Protein AF-A0A961HDU1-F1 (afdb_monomer)

Sequence (294 aa):
MRVANTVFFFPWWALVLLAVLPPALAAAAAFPIRRLIPDSEAVVDARTKLVLLGISAYTFTVGFSVNTLWYQDIELNDAALAFDFRVSLLKDAAQDHAAALPADIDGKIDALRQPEVVADAVSVLPRQNAAFSRAWDELNLAWADAPAAALADLKTHADEAELAFYKLAQSANSPGVPGIILVVIVLLGMLLAGTMVAAPRTAGNSRKENAAIDWLMVAGVAIISLTQWALWVLNSRDFVLSMILPNFAGEVRSLTALQFSVFGAVVLAPLLGVAVLLRFSSRRSTQDDVAAHD

Nearest PDB structures (foldseek):
  6ivq-assembly1_B  TM=4.192E-01  e=7.378E-02  Klebsiella pneumoniae
  3ja6-assembly1_I  TM=2.864E-01  e=1.533E+00  Escherichia coli
  3zx6-assembly1_A  TM=2.389E-01  e=4.215E+00  Archaeoglobus fulgidus DSM 4304
  4wic-assembly2_C  TM=1.844E-01  e=4.034E+00  macacine betaherpesvirus 3

Structure (mmCIF, N/CA/C/O backbone):
data_AF-A0A961HDU1-F1
#
_entry.id   AF-A0A961HDU1-F1
#
loop_
_atom_site.group_PDB
_atom_site.id
_atom_site.type_symbol
_atom_site.label_atom_id
_atom_site.label_alt_id
_atom_site.label_comp_id
_atom_site.label_asym_id
_atom_site.label_entity_id
_atom_site.label_seq_id
_atom_site.pdbx_PDB_ins_code
_atom_site.Cartn_x
_atom_site.Cartn_y
_atom_site.Cartn_z
_atom_site.occupancy
_atom_site.B_iso_or_equiv
_atom_site.auth_seq_id
_atom_site.auth_comp_id
_atom_site.auth_asym_id
_atom_site.auth_atom_id
_atom_site.pdbx_PDB_model_num
ATOM 1 N N . MET A 1 1 ? 6.024 -18.057 3.826 1.00 38.50 1 MET A N 1
ATOM 2 C CA . MET A 1 1 ? 5.946 -16.655 3.350 1.00 38.50 1 MET A CA 1
ATOM 3 C C . MET A 1 1 ? 4.867 -16.399 2.276 1.00 38.50 1 MET A C 1
ATOM 5 O O . MET A 1 1 ? 4.950 -15.396 1.594 1.00 38.50 1 MET A O 1
ATOM 9 N N . ARG A 1 2 ? 3.808 -17.224 2.131 1.00 41.81 2 ARG A N 1
ATOM 10 C CA . ARG A 1 2 ? 2.762 -17.016 1.094 1.00 41.81 2 ARG A CA 1
ATOM 11 C C . ARG A 1 2 ? 1.525 -16.222 1.546 1.00 41.81 2 ARG A C 1
ATOM 13 O O . ARG A 1 2 ? 0.727 -15.851 0.704 1.00 41.81 2 ARG A O 1
ATOM 20 N N . VAL A 1 3 ? 1.363 -15.964 2.846 1.00 41.03 3 VAL A N 1
ATOM 21 C CA . VAL A 1 3 ? 0.154 -15.315 3.402 1.00 41.03 3 VAL A CA 1
ATOM 22 C C . VAL A 1 3 ? 0.206 -13.782 3.294 1.00 41.03 3 VAL A C 1
ATOM 24 O O . VAL A 1 3 ? -0.833 -13.136 3.277 1.00 41.03 3 VAL A O 1
ATOM 27 N N . ALA A 1 4 ? 1.405 -13.195 3.187 1.00 43.56 4 ALA A N 1
ATOM 28 C CA . ALA A 1 4 ? 1.580 -11.740 3.159 1.00 43.56 4 ALA A CA 1
ATOM 29 C C . ALA A 1 4 ? 1.070 -11.095 1.856 1.00 43.56 4 ALA A C 1
ATOM 31 O O . ALA A 1 4 ? 0.508 -10.008 1.917 1.00 43.56 4 ALA A O 1
ATOM 32 N N . ASN A 1 5 ? 1.171 -11.792 0.715 1.00 53.41 5 ASN A N 1
ATOM 33 C CA . ASN A 1 5 ? 0.691 -11.271 -0.570 1.00 53.41 5 ASN A CA 1
ATOM 34 C C . ASN A 1 5 ? -0.794 -11.545 -0.821 1.00 53.41 5 ASN A C 1
ATOM 36 O O . ASN A 1 5 ? -1.390 -10.848 -1.624 1.00 53.41 5 ASN A O 1
ATOM 40 N N . THR A 1 6 ? -1.434 -12.515 -0.159 1.00 56.12 6 THR A N 1
ATOM 41 C CA . THR A 1 6 ? -2.826 -12.882 -0.485 1.00 56.12 6 THR A CA 1
ATOM 42 C C . THR A 1 6 ? -3.836 -11.795 -0.132 1.00 56.12 6 THR A C 1
ATOM 44 O O . THR A 1 6 ? -4.866 -11.690 -0.788 1.00 56.12 6 THR A O 1
ATOM 47 N N . VAL A 1 7 ? -3.553 -10.992 0.896 1.00 58.34 7 VAL A N 1
ATOM 48 C CA . VAL A 1 7 ? -4.499 -9.982 1.393 1.00 58.34 7 VAL A CA 1
ATOM 49 C C . VAL A 1 7 ? -4.457 -8.691 0.568 1.00 58.34 7 VAL A C 1
ATOM 51 O O . VAL A 1 7 ? -5.469 -8.008 0.445 1.00 58.34 7 VAL A O 1
ATOM 54 N N . PHE A 1 8 ? -3.320 -8.422 -0.078 1.00 64.88 8 PHE A N 1
ATOM 55 C CA . PHE A 1 8 ? -3.095 -7.286 -0.979 1.00 64.88 8 PHE A CA 1
ATOM 56 C C . PHE A 1 8 ? -4.031 -7.284 -2.204 1.00 64.88 8 PHE A C 1
ATOM 58 O O . PHE A 1 8 ? -4.340 -6.229 -2.758 1.00 64.88 8 PHE A O 1
ATOM 65 N N . PHE A 1 9 ? -4.515 -8.466 -2.606 1.00 69.06 9 PHE A N 1
ATOM 66 C CA . PHE A 1 9 ? -5.375 -8.663 -3.779 1.00 69.06 9 PHE A CA 1
ATOM 67 C C . PHE A 1 9 ? -6.863 -8.795 -3.448 1.00 69.06 9 PHE A C 1
ATOM 69 O O . PHE A 1 9 ? -7.661 -9.094 -4.340 1.00 69.06 9 PHE A O 1
ATOM 76 N N . PHE A 1 10 ? -7.267 -8.626 -2.187 1.00 71.19 10 PHE A N 1
ATOM 77 C CA . PHE A 1 10 ? -8.689 -8.681 -1.882 1.00 71.19 10 PHE A CA 1
ATOM 78 C C . PHE A 1 10 ? -9.420 -7.458 -2.441 1.00 71.19 10 PHE A C 1
ATOM 80 O O . PHE A 1 10 ? -8.926 -6.337 -2.330 1.00 71.19 10 PHE A O 1
ATOM 87 N N . PRO A 1 11 ? -10.624 -7.651 -3.005 1.00 69.50 11 PRO A N 1
ATOM 88 C CA . PRO A 1 11 ? -11.450 -6.530 -3.419 1.00 69.50 11 PRO A CA 1
ATOM 89 C C . PRO A 1 11 ? -11.827 -5.676 -2.202 1.00 69.50 11 PRO A C 1
ATOM 91 O O . PRO A 1 11 ? -11.955 -6.189 -1.086 1.00 69.50 11 PRO A O 1
ATOM 94 N N . TRP A 1 12 ? -12.071 -4.382 -2.421 1.00 66.00 12 TRP A N 1
ATOM 95 C CA . TRP A 1 12 ? -12.347 -3.415 -1.350 1.00 66.00 12 TRP A CA 1
ATOM 96 C C . TRP A 1 12 ? -13.440 -3.875 -0.367 1.00 66.00 12 TRP A C 1
ATOM 98 O O . TRP A 1 12 ? -13.321 -3.657 0.836 1.00 66.00 12 TRP A O 1
ATOM 108 N N . TRP A 1 13 ? -14.478 -4.575 -0.842 1.00 71.94 13 TRP A N 1
ATOM 109 C CA . TRP A 1 13 ? -15.557 -5.087 0.010 1.00 71.94 13 TRP A CA 1
ATOM 110 C C . TRP A 1 13 ? -15.084 -6.193 0.966 1.00 71.94 13 TRP A C 1
ATOM 112 O O . TRP A 1 13 ? -15.557 -6.270 2.098 1.00 71.94 13 TRP A O 1
ATOM 122 N N . ALA A 1 14 ? -14.128 -7.029 0.555 1.00 76.69 14 ALA A N 1
ATOM 123 C CA . ALA A 1 14 ? -13.559 -8.072 1.406 1.00 76.69 14 ALA A CA 1
ATOM 124 C C . ALA A 1 14 ? -12.648 -7.461 2.480 1.00 76.69 14 ALA A C 1
ATOM 126 O O . ALA A 1 14 ? -12.654 -7.922 3.620 1.00 76.69 14 ALA A O 1
ATOM 127 N N . LEU A 1 15 ? -11.943 -6.374 2.149 1.00 72.81 15 LEU A N 1
ATOM 128 C CA . LEU A 1 15 ? -11.170 -5.583 3.111 1.00 72.81 15 LEU A CA 1
ATOM 129 C C . LEU A 1 15 ? -12.080 -4.904 4.150 1.00 72.81 15 LEU A C 1
ATOM 131 O O . LEU A 1 15 ? -11.769 -4.917 5.339 1.00 72.81 15 LEU A O 1
ATOM 135 N N . VAL A 1 16 ? -13.243 -4.386 3.733 1.00 71.62 16 VAL A N 1
ATOM 136 C CA . VAL A 1 16 ? -14.270 -3.866 4.659 1.00 71.62 16 VAL A CA 1
ATOM 137 C C . VAL A 1 16 ? -14.758 -4.965 5.605 1.00 71.62 16 VAL A C 1
ATOM 139 O O . VAL A 1 16 ? -14.832 -4.746 6.813 1.00 71.62 16 VAL A O 1
ATOM 142 N N . LEU A 1 17 ? -15.053 -6.162 5.090 1.00 79.50 17 LEU A N 1
ATOM 143 C CA . LEU A 1 17 ? -15.473 -7.285 5.932 1.00 79.50 17 LEU A CA 1
ATOM 144 C C . LEU A 1 17 ? -14.374 -7.699 6.918 1.00 79.50 17 LEU A C 1
ATOM 146 O O . LEU A 1 17 ? -14.667 -7.893 8.093 1.00 79.50 17 LEU A O 1
ATOM 150 N N . LEU A 1 18 ? -13.116 -7.781 6.481 1.00 79.94 18 LEU A N 1
ATOM 151 C CA . LEU A 1 18 ? -11.978 -8.109 7.348 1.00 79.94 18 LEU A CA 1
ATOM 152 C C . LEU A 1 18 ? -11.740 -7.068 8.448 1.00 79.94 18 LEU A C 1
ATOM 154 O O . LEU A 1 18 ? -11.296 -7.434 9.533 1.00 79.94 18 LEU A O 1
ATOM 158 N N . ALA A 1 19 ? -12.044 -5.797 8.187 1.00 76.38 19 ALA A N 1
ATOM 159 C CA . ALA A 1 19 ? -11.903 -4.715 9.156 1.00 76.38 19 ALA A CA 1
ATOM 160 C C . ALA A 1 19 ? -13.066 -4.630 10.158 1.00 76.38 19 ALA A C 1
ATOM 162 O O . ALA A 1 19 ? -12.865 -4.335 11.332 1.00 76.38 19 ALA A O 1
ATOM 163 N N . VAL A 1 20 ? -14.302 -4.853 9.704 1.00 77.06 20 VAL A N 1
ATOM 164 C CA . VAL A 1 20 ? -15.506 -4.606 10.518 1.00 77.06 20 VAL A CA 1
ATOM 165 C C . VAL A 1 20 ? -15.986 -5.872 11.225 1.00 77.06 20 VAL A C 1
ATOM 167 O O . VAL A 1 20 ? -16.422 -5.821 12.377 1.00 77.06 20 VAL A O 1
ATOM 170 N N . LEU A 1 21 ? -15.927 -7.021 10.547 1.00 83.38 21 LEU A N 1
ATOM 171 C CA . LEU A 1 21 ? -16.540 -8.251 11.037 1.00 83.38 21 LEU A CA 1
ATOM 172 C C . LEU A 1 21 ? -15.881 -8.767 12.326 1.00 83.38 21 LEU A C 1
ATOM 174 O O . LEU A 1 21 ? -16.627 -9.091 13.249 1.00 83.38 21 LEU A O 1
ATOM 178 N N . PRO A 1 22 ? -14.541 -8.821 12.472 1.00 87.50 22 PRO A N 1
ATOM 179 C CA . PRO A 1 22 ? -13.947 -9.368 13.690 1.00 87.50 22 PRO A CA 1
ATOM 180 C C . PRO A 1 22 ? -14.268 -8.546 14.953 1.00 87.50 22 PRO A C 1
ATOM 182 O O . PRO A 1 22 ? -14.742 -9.146 15.924 1.00 87.50 22 PRO A O 1
ATOM 185 N N . PRO A 1 23 ? -14.109 -7.202 14.976 1.00 82.62 23 PRO A N 1
ATOM 186 C CA . PRO A 1 23 ? -14.533 -6.390 16.119 1.00 82.62 23 PRO A CA 1
ATOM 187 C C . PRO A 1 23 ? -16.032 -6.520 16.415 1.00 82.62 23 PRO A C 1
ATOM 189 O O . PRO A 1 23 ? -16.419 -6.648 17.577 1.00 82.62 23 PRO A O 1
ATOM 192 N N . ALA A 1 24 ? -16.881 -6.547 15.380 1.00 80.00 24 ALA A N 1
ATOM 193 C CA . ALA A 1 24 ? -18.327 -6.697 15.541 1.00 80.00 24 ALA A CA 1
ATOM 194 C C . ALA A 1 24 ? -18.717 -8.067 16.124 1.00 80.00 24 ALA A C 1
ATOM 196 O O . ALA A 1 24 ? -19.568 -8.137 17.011 1.00 80.00 24 ALA A O 1
ATOM 197 N N . LEU A 1 25 ? -18.077 -9.152 15.677 1.00 87.31 25 LEU A N 1
ATOM 198 C CA . LEU A 1 25 ? -18.288 -10.497 16.216 1.00 87.31 25 LEU A CA 1
ATOM 199 C C . LEU A 1 25 ? -17.823 -10.597 17.670 1.00 87.31 25 LEU A C 1
ATOM 201 O O . LEU A 1 25 ? -18.534 -11.168 18.495 1.00 87.31 25 LEU A O 1
ATOM 205 N N . ALA A 1 26 ? -16.670 -10.010 18.003 1.00 84.75 26 ALA A N 1
ATOM 206 C CA . ALA A 1 26 ? -16.179 -9.963 19.378 1.00 84.75 26 ALA A CA 1
ATOM 207 C C . ALA A 1 26 ? -17.146 -9.195 20.295 1.00 84.75 26 ALA A C 1
ATOM 209 O O . ALA A 1 26 ? -17.484 -9.671 21.379 1.00 84.75 26 ALA A O 1
ATOM 210 N N . ALA A 1 27 ? -17.656 -8.050 19.834 1.00 82.31 27 ALA A N 1
ATOM 211 C CA . ALA A 1 27 ? -18.685 -7.281 20.527 1.00 82.31 27 ALA A CA 1
ATOM 212 C C . ALA A 1 27 ? -19.983 -8.086 20.718 1.00 82.31 27 ALA A C 1
ATOM 214 O O . ALA A 1 27 ? -20.506 -8.167 21.831 1.00 82.31 27 ALA A O 1
ATOM 215 N N . ALA A 1 28 ? -20.485 -8.724 19.658 1.00 84.50 28 ALA A N 1
ATOM 216 C CA . ALA A 1 28 ? -21.705 -9.527 19.703 1.00 84.50 28 ALA A CA 1
ATOM 217 C C . ALA A 1 28 ? -21.577 -10.728 20.656 1.00 84.50 28 ALA A C 1
ATOM 219 O O . ALA A 1 28 ? -22.509 -11.018 21.406 1.00 84.50 28 ALA A O 1
ATOM 220 N N . ALA A 1 29 ? -20.415 -11.387 20.673 1.00 87.19 29 ALA A N 1
ATOM 221 C CA . ALA A 1 29 ? -20.124 -12.502 21.571 1.00 87.19 29 ALA A CA 1
ATOM 222 C C . ALA A 1 29 ? -19.968 -12.060 23.037 1.00 87.19 29 ALA A C 1
ATOM 224 O O . ALA A 1 29 ? -20.380 -12.779 23.947 1.00 87.19 29 ALA A O 1
ATOM 225 N N . ALA A 1 30 ? -19.416 -10.867 23.282 1.00 83.31 30 ALA A N 1
ATOM 226 C CA . ALA A 1 30 ? -19.240 -10.313 24.625 1.00 83.31 30 ALA A CA 1
ATOM 227 C C . ALA A 1 30 ? -20.544 -9.760 25.231 1.00 83.31 30 ALA A C 1
ATOM 229 O O . ALA A 1 30 ? -20.716 -9.759 26.452 1.00 83.31 30 ALA A O 1
ATOM 230 N N . PHE A 1 31 ? -21.487 -9.323 24.394 1.00 79.81 31 PHE A N 1
ATOM 231 C CA . PHE A 1 31 ? -22.754 -8.735 24.830 1.00 79.81 31 PHE A CA 1
ATOM 232 C C . PHE A 1 31 ? -23.584 -9.610 25.795 1.00 79.81 31 PHE A C 1
ATOM 234 O O . PHE A 1 31 ? -24.027 -9.084 26.820 1.00 79.81 31 PHE A O 1
ATOM 241 N N . PRO A 1 32 ? -23.807 -10.921 25.559 1.00 81.69 32 PRO A N 1
ATOM 242 C CA . PRO A 1 32 ? -24.514 -11.770 26.522 1.00 81.69 32 PRO A CA 1
ATOM 243 C C . PRO A 1 32 ? -23.716 -11.991 27.816 1.00 81.69 32 PRO A C 1
ATOM 245 O O . PRO A 1 32 ? -24.310 -12.068 28.894 1.00 81.69 32 PRO A O 1
ATOM 248 N N . ILE A 1 33 ? -22.381 -12.033 27.729 1.00 80.38 33 ILE A N 1
ATOM 249 C CA . ILE A 1 33 ? -21.474 -12.264 28.867 1.00 80.38 33 ILE A CA 1
ATOM 250 C C . ILE A 1 33 ? -21.502 -11.082 29.845 1.00 80.38 33 ILE A C 1
ATOM 252 O O . ILE A 1 33 ? -21.352 -11.284 31.047 1.00 80.38 33 ILE A O 1
ATOM 256 N N . ARG A 1 34 ? -21.802 -9.867 29.366 1.00 78.62 34 ARG A N 1
ATOM 257 C CA . ARG A 1 34 ? -21.977 -8.651 30.182 1.00 78.62 34 ARG A CA 1
ATOM 258 C C . ARG A 1 34 ? -22.846 -8.860 31.428 1.00 78.62 34 ARG A C 1
ATOM 260 O O . ARG A 1 34 ? -22.608 -8.227 32.448 1.00 78.62 34 ARG A O 1
ATOM 267 N N . ARG A 1 35 ? -23.867 -9.723 31.351 1.00 78.50 35 ARG A N 1
ATOM 268 C CA . ARG A 1 35 ? -24.792 -10.001 32.469 1.00 78.50 35 ARG A CA 1
ATOM 269 C C . ARG A 1 35 ? -24.204 -10.917 33.544 1.00 78.50 35 ARG A C 1
ATOM 271 O O . ARG A 1 35 ? -24.748 -10.973 34.638 1.00 78.50 35 ARG A O 1
ATOM 278 N N . LEU A 1 36 ? -23.146 -11.653 33.216 1.00 81.12 36 LEU A N 1
ATOM 279 C CA . LEU A 1 36 ? -22.503 -12.634 34.091 1.00 81.12 36 LEU A CA 1
ATOM 280 C C . LEU A 1 36 ? -21.320 -12.038 34.864 1.00 81.12 36 LEU A C 1
ATOM 282 O O . LEU A 1 36 ? -20.814 -12.668 35.787 1.00 81.12 36 LEU A O 1
ATOM 286 N N . ILE A 1 37 ? -20.863 -10.844 34.480 1.00 78.31 37 ILE A N 1
ATOM 287 C CA . ILE A 1 37 ? -19.708 -10.185 35.085 1.00 78.31 37 ILE A CA 1
ATOM 288 C C . ILE A 1 37 ? -20.177 -9.390 36.314 1.00 78.31 37 ILE A C 1
ATOM 290 O O . ILE A 1 37 ? -21.003 -8.487 36.161 1.00 78.31 37 ILE A O 1
ATOM 294 N N . PRO A 1 38 ? -19.670 -9.696 37.523 1.00 78.19 38 PRO A N 1
ATOM 295 C CA . PRO A 1 38 ? -20.041 -8.964 38.727 1.00 78.19 38 PRO A CA 1
ATOM 296 C C . PRO A 1 38 ? -19.519 -7.521 38.687 1.00 78.19 38 PRO A C 1
ATOM 298 O O . PRO A 1 38 ? -18.398 -7.265 38.248 1.00 78.19 38 PRO A O 1
ATOM 301 N N . ASP A 1 39 ? -20.322 -6.580 39.189 1.00 74.31 39 ASP A N 1
ATOM 302 C CA . ASP A 1 39 ? -19.992 -5.146 39.256 1.00 74.31 39 ASP A CA 1
ATOM 303 C C . ASP A 1 39 ? -19.153 -4.814 40.504 1.00 74.31 39 ASP A C 1
ATOM 305 O O . ASP A 1 39 ? -19.452 -3.891 41.256 1.00 74.31 39 ASP A O 1
ATOM 309 N N . SER A 1 40 ? -18.129 -5.628 40.784 1.00 80.25 40 SER A N 1
ATOM 310 C CA . SER A 1 40 ? -17.216 -5.373 41.899 1.00 80.25 40 SER A CA 1
ATOM 311 C C . SER A 1 40 ? -16.128 -4.379 41.497 1.00 80.25 40 SER A C 1
ATOM 313 O O . SER A 1 40 ? -15.669 -4.351 40.352 1.00 80.25 40 SER A O 1
ATOM 315 N N . GLU A 1 41 ? -15.668 -3.586 42.462 1.00 77.38 41 GLU A N 1
ATOM 316 C CA . GLU A 1 41 ? -14.638 -2.565 42.249 1.00 77.38 41 GLU A CA 1
ATOM 317 C C . GLU A 1 41 ? -13.349 -3.156 41.651 1.00 77.38 41 GLU A C 1
ATOM 319 O O . GLU A 1 41 ? -12.809 -2.626 40.681 1.00 77.38 41 GLU A O 1
ATOM 324 N N . ALA A 1 42 ? -12.930 -4.335 42.125 1.00 80.62 42 ALA A N 1
ATOM 325 C CA . ALA A 1 42 ? -11.776 -5.059 41.591 1.00 80.62 42 ALA A CA 1
ATOM 326 C C . ALA A 1 42 ? -11.937 -5.452 40.107 1.00 80.62 42 ALA A C 1
ATOM 328 O O . ALA A 1 42 ? -10.975 -5.398 39.340 1.00 80.62 42 ALA A O 1
ATOM 329 N N . VAL A 1 43 ? -13.147 -5.827 39.676 1.00 80.44 43 VAL A N 1
ATOM 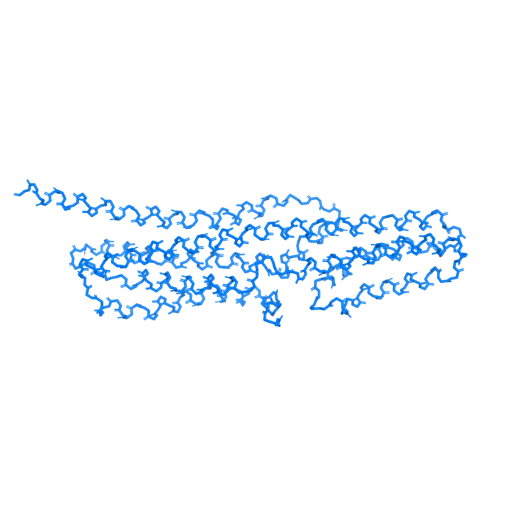330 C CA . VAL A 1 43 ? -13.434 -6.175 38.272 1.00 80.44 43 VAL A CA 1
ATOM 331 C C . VAL A 1 43 ? -13.457 -4.926 37.393 1.00 80.44 43 VAL A C 1
ATOM 333 O O . VAL A 1 43 ? -12.973 -4.952 36.258 1.00 80.44 43 VAL A O 1
ATOM 336 N N . VAL A 1 44 ? -13.986 -3.816 37.909 1.00 75.69 44 VAL A N 1
ATOM 337 C CA . VAL A 1 44 ? -13.971 -2.518 37.224 1.00 75.69 44 VAL A CA 1
ATOM 338 C C . VAL A 1 44 ? -12.539 -2.008 37.042 1.00 75.69 44 VAL A C 1
ATOM 340 O O . VAL A 1 44 ? -12.193 -1.579 35.938 1.00 75.69 44 VAL A O 1
ATOM 343 N N . ASP A 1 45 ? -11.703 -2.084 38.078 1.00 77.00 45 ASP A N 1
ATOM 344 C CA . ASP A 1 45 ? -10.296 -1.673 38.031 1.00 77.00 45 ASP A CA 1
ATOM 345 C C . ASP A 1 45 ? -9.486 -2.545 37.058 1.00 77.00 45 ASP A C 1
ATOM 347 O O . ASP A 1 45 ? -8.846 -2.028 36.138 1.00 77.00 45 ASP A O 1
ATOM 351 N N . ALA A 1 46 ? -9.598 -3.875 37.164 1.00 79.94 46 ALA A N 1
ATOM 352 C CA . ALA A 1 46 ? -8.934 -4.807 36.251 1.00 79.94 46 ALA A CA 1
ATOM 353 C C . ALA A 1 46 ? -9.337 -4.572 34.785 1.00 79.94 46 ALA A C 1
ATOM 355 O O . ALA A 1 46 ? -8.480 -4.537 33.900 1.00 79.94 46 ALA A O 1
ATOM 356 N N . ARG A 1 47 ? -10.630 -4.343 34.513 1.00 76.81 47 ARG A N 1
ATOM 357 C CA . ARG A 1 47 ? -11.115 -4.007 33.167 1.00 76.81 47 ARG A CA 1
ATOM 358 C C . ARG A 1 47 ? -10.542 -2.684 32.679 1.00 76.81 47 ARG A C 1
ATOM 360 O O . ARG A 1 47 ? -10.112 -2.605 31.536 1.00 76.81 47 ARG A O 1
ATOM 367 N N . THR A 1 48 ? -10.542 -1.653 33.519 1.00 76.88 48 THR A N 1
ATOM 368 C CA . THR A 1 48 ? -10.021 -0.330 33.149 1.00 76.88 48 THR A CA 1
ATOM 369 C C . THR A 1 48 ? -8.546 -0.427 32.772 1.00 76.88 48 THR A C 1
ATOM 371 O O . THR A 1 48 ? -8.150 0.071 31.720 1.00 76.88 48 THR A O 1
ATOM 374 N N . LYS A 1 49 ? -7.751 -1.166 33.555 1.00 81.31 49 LYS A N 1
ATOM 375 C CA . LYS A 1 49 ? -6.344 -1.457 33.250 1.00 81.31 49 LYS A CA 1
ATOM 376 C C . LYS A 1 49 ? -6.176 -2.240 31.947 1.00 81.31 49 LYS A C 1
ATOM 378 O O . LYS A 1 49 ? -5.326 -1.879 31.139 1.00 81.31 49 LYS A O 1
ATOM 383 N N . LEU A 1 50 ? -7.003 -3.260 31.702 1.00 82.12 50 LEU A N 1
ATOM 384 C CA . LEU A 1 50 ? -6.986 -4.029 30.450 1.00 82.12 50 LEU A CA 1
ATOM 385 C C . LEU A 1 50 ? -7.352 -3.177 29.230 1.00 82.12 50 LEU A C 1
ATOM 387 O O . LEU A 1 50 ? -6.700 -3.290 28.196 1.00 82.12 50 LEU A O 1
ATOM 391 N N . VAL A 1 51 ? -8.356 -2.306 29.347 1.00 80.06 51 VAL A N 1
ATOM 392 C CA . VAL A 1 51 ? -8.754 -1.381 28.278 1.00 80.06 51 VAL A CA 1
ATOM 393 C C . VAL A 1 51 ? -7.638 -0.373 28.010 1.00 80.06 51 VAL A C 1
ATOM 395 O O . VAL A 1 51 ? -7.268 -0.185 26.857 1.00 80.06 51 VAL A O 1
ATOM 398 N N . LEU A 1 52 ? -7.047 0.231 29.046 1.00 78.25 52 LEU A N 1
ATOM 399 C CA . LEU A 1 52 ? -5.929 1.169 28.895 1.00 78.25 52 LEU A CA 1
ATOM 400 C C . LEU A 1 52 ? -4.702 0.508 28.257 1.00 78.25 52 LEU A C 1
ATOM 402 O O . LEU A 1 52 ? -4.101 1.079 27.344 1.00 78.25 52 LEU A O 1
ATOM 406 N N . LEU A 1 53 ? -4.359 -0.710 28.686 1.00 83.88 53 LEU A N 1
ATOM 407 C CA . LEU A 1 53 ? -3.289 -1.499 28.082 1.00 83.88 53 LEU A CA 1
ATOM 408 C C . LEU A 1 53 ? -3.601 -1.813 26.615 1.00 83.88 53 LEU A C 1
ATOM 410 O O . LEU A 1 53 ? -2.754 -1.600 25.750 1.00 83.88 53 LEU A O 1
ATOM 414 N N . GLY A 1 54 ? -4.824 -2.264 26.328 1.00 82.62 54 GLY A N 1
ATOM 415 C CA . GLY A 1 54 ? -5.279 -2.574 24.977 1.00 82.62 54 GLY A CA 1
ATOM 416 C C . GLY A 1 54 ? -5.241 -1.356 24.056 1.00 82.62 54 GLY A C 1
ATOM 417 O O . GLY A 1 54 ? -4.750 -1.462 22.938 1.00 82.62 54 GLY A O 1
ATOM 418 N N . ILE A 1 55 ? -5.693 -0.188 24.527 1.00 80.06 55 ILE A N 1
ATOM 419 C CA . ILE A 1 55 ? -5.684 1.065 23.759 1.00 80.06 55 ILE A CA 1
ATOM 420 C C . ILE A 1 55 ? -4.249 1.499 23.489 1.00 80.06 55 ILE A C 1
ATOM 422 O O . ILE A 1 55 ? -3.938 1.899 22.369 1.00 80.06 55 ILE A O 1
ATOM 426 N N . SER A 1 56 ? -3.372 1.404 24.489 1.00 78.00 56 SER A N 1
ATOM 427 C CA . SER A 1 56 ? -1.965 1.784 24.343 1.00 78.00 56 SER A CA 1
ATOM 428 C C . SER A 1 56 ? -1.260 0.883 23.330 1.00 78.00 56 SER A C 1
ATOM 430 O O . SER A 1 56 ? -0.625 1.383 22.405 1.00 78.00 56 SER A O 1
ATOM 432 N N . ALA A 1 57 ? -1.439 -0.438 23.449 1.00 83.38 57 ALA A N 1
ATOM 433 C CA . ALA A 1 57 ? -0.898 -1.409 22.504 1.00 83.38 57 ALA A CA 1
ATOM 434 C C . ALA A 1 57 ? -1.452 -1.186 21.091 1.00 83.38 57 ALA A C 1
ATOM 436 O O . ALA A 1 57 ? -0.682 -1.101 20.142 1.00 83.38 57 ALA A O 1
ATOM 437 N N . TYR A 1 58 ? -2.769 -1.013 20.955 1.00 84.38 58 TYR A N 1
ATOM 438 C CA . TYR A 1 58 ? -3.422 -0.765 19.671 1.00 84.38 58 TYR A CA 1
ATOM 439 C C . TYR A 1 58 ? -2.911 0.515 19.011 1.00 84.38 58 TYR A C 1
ATOM 441 O O . TYR A 1 58 ? -2.505 0.488 17.853 1.00 84.38 58 TYR A O 1
ATOM 449 N N . THR A 1 59 ? -2.862 1.620 19.757 1.00 79.75 59 THR A N 1
ATOM 450 C CA . THR A 1 59 ? -2.373 2.911 19.257 1.00 79.75 59 THR A CA 1
ATOM 451 C C . THR A 1 59 ? -0.908 2.817 18.842 1.00 79.75 59 THR A C 1
ATOM 453 O O . THR A 1 59 ? -0.548 3.312 17.779 1.00 79.75 59 THR A O 1
ATOM 456 N N . PHE A 1 60 ? -0.068 2.136 19.629 1.00 81.31 60 PHE A N 1
ATOM 457 C CA . PHE A 1 60 ? 1.331 1.903 19.275 1.00 81.31 60 PHE A CA 1
ATOM 458 C C . PHE A 1 60 ? 1.466 1.072 17.994 1.00 81.31 60 PHE A C 1
ATOM 460 O O . PHE A 1 60 ? 2.200 1.461 17.090 1.00 81.31 60 PHE A O 1
ATOM 467 N N . THR A 1 61 ? 0.744 -0.047 17.876 1.00 83.88 61 THR A N 1
ATOM 468 C CA . THR A 1 61 ? 0.809 -0.916 16.690 1.00 83.88 61 THR A CA 1
ATOM 469 C C . THR A 1 61 ? 0.298 -0.205 15.439 1.00 83.88 61 THR A C 1
ATOM 471 O O . THR A 1 61 ? 0.919 -0.299 14.380 1.00 83.88 61 THR A O 1
ATOM 474 N N . VAL A 1 62 ? -0.801 0.540 15.553 1.00 81.31 62 VAL A N 1
ATOM 475 C CA . VAL A 1 62 ? -1.340 1.355 14.461 1.00 81.31 62 VAL A CA 1
ATOM 476 C C . VAL A 1 62 ? -0.352 2.455 14.075 1.00 81.31 62 VAL A C 1
ATOM 478 O O . VAL A 1 62 ? -0.038 2.589 12.897 1.00 81.31 62 VAL A O 1
ATOM 481 N N . GLY A 1 63 ? 0.199 3.192 15.044 1.00 75.81 63 GLY A N 1
ATOM 482 C CA . GLY A 1 63 ? 1.191 4.240 14.793 1.00 75.81 63 GLY A CA 1
ATOM 483 C C . GLY A 1 63 ? 2.459 3.705 14.124 1.00 75.81 63 GLY A C 1
ATOM 484 O O . GLY A 1 63 ? 2.932 4.284 13.149 1.00 75.81 63 GLY A O 1
ATOM 485 N N . PHE A 1 64 ? 2.961 2.555 14.582 1.00 79.81 64 PHE A N 1
ATOM 486 C CA . PHE A 1 64 ? 4.073 1.856 13.940 1.00 79.81 64 PHE A CA 1
ATOM 487 C C . PHE A 1 64 ? 3.744 1.487 12.485 1.00 79.81 64 PHE A C 1
ATOM 489 O O . PHE A 1 64 ? 4.559 1.721 11.600 1.00 79.81 64 PHE A O 1
ATOM 496 N N . SER A 1 65 ? 2.535 0.981 12.228 1.00 81.75 65 SER A N 1
ATOM 497 C CA . SER A 1 65 ? 2.085 0.585 10.883 1.00 81.75 65 SER A CA 1
ATOM 498 C C . SER A 1 65 ? 1.940 1.767 9.926 1.00 81.75 65 SER A C 1
ATOM 500 O O . SER A 1 65 ? 2.265 1.664 8.750 1.00 81.75 65 SER A O 1
ATOM 502 N N . VAL A 1 66 ? 1.463 2.912 10.418 1.00 75.56 66 VAL A N 1
ATOM 503 C CA . VAL A 1 66 ? 1.399 4.144 9.617 1.00 75.56 66 VAL A CA 1
ATOM 504 C C . VAL A 1 66 ? 2.804 4.617 9.246 1.00 75.56 66 VAL A C 1
ATOM 506 O O . VAL A 1 66 ? 3.034 5.017 8.110 1.00 75.56 66 VAL A O 1
ATOM 509 N N . ASN A 1 67 ? 3.761 4.521 10.170 1.00 72.75 67 ASN A N 1
ATOM 510 C CA . ASN A 1 67 ? 5.142 4.893 9.884 1.00 72.75 67 ASN A CA 1
ATOM 511 C C . ASN A 1 67 ? 5.798 3.973 8.837 1.00 72.75 67 ASN A C 1
ATOM 513 O O . ASN A 1 67 ? 6.557 4.451 7.999 1.00 72.75 67 ASN A O 1
ATOM 517 N N . THR A 1 68 ? 5.500 2.667 8.849 1.00 78.19 68 THR A N 1
ATOM 518 C CA . THR A 1 68 ? 6.010 1.749 7.817 1.00 78.19 68 THR A CA 1
ATOM 519 C C . THR A 1 68 ? 5.368 2.007 6.453 1.00 78.19 68 THR A C 1
ATOM 521 O O . THR A 1 68 ? 6.072 1.954 5.449 1.00 78.19 68 THR A O 1
ATOM 524 N N . LEU A 1 69 ? 4.079 2.367 6.413 1.00 76.38 69 LEU A N 1
ATOM 525 C CA . LEU A 1 69 ? 3.403 2.796 5.182 1.00 76.38 69 LEU A CA 1
ATOM 526 C C . LEU A 1 69 ? 4.067 4.034 4.573 1.00 76.38 69 LEU A C 1
ATOM 528 O O . LEU A 1 69 ? 4.354 4.040 3.385 1.00 76.38 69 LEU A O 1
ATOM 532 N N . TRP A 1 70 ? 4.398 5.047 5.378 1.00 73.94 70 TRP A N 1
ATOM 533 C CA . TRP A 1 70 ? 5.092 6.238 4.872 1.00 73.94 70 TRP A CA 1
ATOM 534 C C . TRP A 1 70 ? 6.458 5.937 4.271 1.00 73.94 70 TRP A C 1
ATOM 536 O O . TRP A 1 70 ? 6.825 6.522 3.256 1.00 73.94 70 TRP A O 1
ATOM 546 N N . TYR A 1 71 ? 7.218 5.040 4.895 1.00 75.94 71 TYR A N 1
ATOM 547 C CA . TYR A 1 71 ? 8.509 4.640 4.353 1.00 75.94 71 TYR A CA 1
ATOM 548 C C . TYR A 1 71 ? 8.345 3.938 3.000 1.00 75.94 71 TY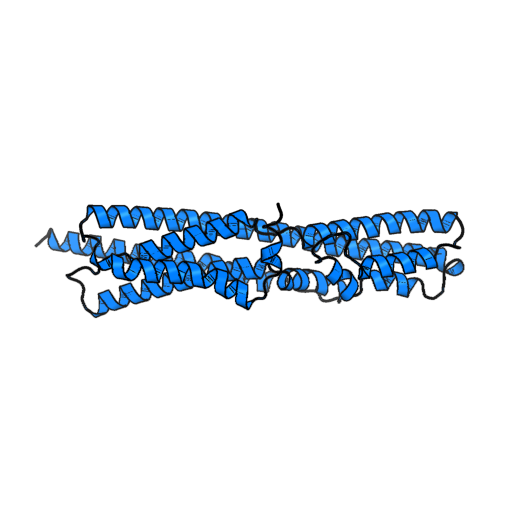R A C 1
ATOM 550 O O . TYR A 1 71 ? 9.054 4.261 2.052 1.00 75.94 71 TYR A O 1
ATOM 558 N N . GLN A 1 72 ? 7.356 3.048 2.890 1.00 79.75 72 GLN A N 1
ATOM 559 C CA . GLN A 1 72 ? 7.056 2.362 1.638 1.00 79.75 72 GLN A CA 1
ATOM 560 C C . GLN A 1 72 ? 6.569 3.327 0.545 1.00 79.75 72 GLN A C 1
ATOM 562 O O . GLN A 1 72 ? 6.996 3.195 -0.598 1.00 79.75 72 GLN A O 1
ATOM 567 N N . ASP A 1 73 ? 5.720 4.306 0.877 1.00 78.25 73 ASP A N 1
ATOM 568 C CA . ASP A 1 73 ? 5.249 5.324 -0.073 1.00 78.25 73 ASP A CA 1
ATOM 569 C C . ASP A 1 73 ? 6.434 6.067 -0.714 1.00 78.25 73 ASP A C 1
ATOM 571 O O . ASP A 1 73 ? 6.457 6.283 -1.928 1.00 78.25 73 ASP A O 1
ATOM 575 N N . ILE A 1 74 ? 7.434 6.433 0.098 1.00 80.06 74 ILE A N 1
ATOM 576 C CA . ILE A 1 74 ? 8.657 7.100 -0.368 1.00 80.06 74 ILE A CA 1
ATOM 577 C C . ILE A 1 74 ? 9.459 6.162 -1.273 1.00 80.06 74 ILE A C 1
ATOM 579 O O . ILE A 1 74 ? 9.777 6.537 -2.398 1.00 80.06 74 ILE A O 1
ATOM 583 N N . GLU A 1 75 ? 9.739 4.932 -0.829 1.00 85.38 75 GLU A N 1
ATOM 584 C CA . GLU A 1 75 ? 10.497 3.955 -1.624 1.00 85.38 75 GLU A CA 1
ATOM 585 C C . GLU A 1 75 ? 9.822 3.628 -2.961 1.00 85.38 75 GLU A C 1
ATOM 587 O O . GLU A 1 75 ? 10.495 3.446 -3.979 1.00 85.38 75 GLU A O 1
ATOM 592 N N . LEU A 1 76 ? 8.492 3.539 -2.971 1.00 86.44 76 LEU A N 1
ATOM 593 C CA . LEU A 1 76 ? 7.708 3.271 -4.167 1.00 86.44 76 LEU A CA 1
ATOM 594 C C . LEU A 1 76 ? 7.775 4.438 -5.150 1.00 86.44 76 LEU A C 1
ATOM 596 O O . LEU A 1 76 ? 7.994 4.230 -6.344 1.00 86.44 76 LEU A O 1
ATOM 600 N N . ASN A 1 77 ? 7.600 5.659 -4.646 1.00 84.94 77 ASN A N 1
ATOM 601 C CA . ASN A 1 77 ? 7.676 6.861 -5.460 1.00 84.94 77 ASN A CA 1
ATOM 602 C C . ASN A 1 77 ? 9.084 7.064 -6.038 1.00 84.94 77 ASN A C 1
ATOM 604 O O . ASN A 1 77 ? 9.227 7.317 -7.232 1.00 84.94 77 ASN A O 1
ATOM 608 N N . ASP A 1 78 ? 10.123 6.880 -5.223 1.00 88.25 78 ASP A N 1
ATOM 609 C CA . ASP A 1 78 ? 11.516 6.980 -5.660 1.00 88.25 78 ASP A CA 1
ATOM 610 C C . ASP A 1 78 ? 11.848 5.923 -6.719 1.00 88.25 78 ASP A C 1
ATOM 612 O O . ASP A 1 78 ? 12.517 6.224 -7.708 1.00 88.25 78 ASP A O 1
ATOM 616 N N . ALA A 1 79 ? 11.345 4.692 -6.567 1.00 90.94 79 ALA A N 1
ATOM 617 C CA . ALA A 1 79 ? 11.524 3.643 -7.567 1.00 90.94 79 ALA A CA 1
ATOM 618 C C . ALA A 1 79 ? 10.798 3.959 -8.886 1.00 90.94 79 ALA A C 1
ATOM 620 O O . ALA A 1 79 ? 11.349 3.706 -9.959 1.00 90.94 79 ALA A O 1
ATOM 621 N N . ALA A 1 80 ? 9.595 4.541 -8.822 1.00 89.81 80 ALA A N 1
ATOM 622 C CA . ALA A 1 80 ? 8.846 4.966 -10.003 1.00 89.81 80 ALA A CA 1
ATOM 623 C C . ALA A 1 80 ? 9.575 6.085 -10.762 1.00 89.81 80 ALA A C 1
ATOM 625 O O . ALA A 1 80 ? 9.776 5.972 -11.970 1.00 89.81 80 ALA A O 1
ATOM 626 N N . LEU A 1 81 ? 10.041 7.115 -10.048 1.00 89.75 81 LEU A N 1
ATOM 627 C CA . LEU A 1 81 ? 10.829 8.209 -10.625 1.00 89.75 81 LEU A CA 1
ATOM 628 C C . LEU A 1 81 ? 12.166 7.720 -11.186 1.00 89.75 81 LEU A C 1
ATOM 630 O O . LEU A 1 81 ? 12.582 8.155 -12.256 1.00 89.75 81 LEU A O 1
ATOM 634 N N . ALA A 1 82 ? 12.841 6.801 -10.490 1.00 93.00 82 ALA A N 1
ATOM 635 C CA . ALA A 1 82 ? 14.084 6.216 -10.973 1.00 93.00 82 ALA A CA 1
ATOM 636 C C . ALA A 1 82 ? 13.866 5.432 -12.271 1.00 93.00 82 ALA A C 1
ATOM 638 O O . ALA A 1 82 ? 14.666 5.570 -13.193 1.00 93.00 82 ALA A O 1
ATOM 639 N N . PHE A 1 83 ? 12.799 4.634 -12.365 1.00 93.62 83 PHE A N 1
ATOM 640 C CA . PHE A 1 83 ? 12.465 3.923 -13.597 1.00 93.62 83 PHE A CA 1
ATOM 641 C C . PHE A 1 83 ? 12.163 4.895 -14.738 1.00 93.62 83 PHE A C 1
ATOM 643 O O . PHE A 1 83 ? 12.774 4.777 -15.799 1.00 93.62 83 PHE A O 1
ATOM 650 N N . ASP A 1 84 ? 11.309 5.894 -14.504 1.00 92.06 84 ASP A N 1
ATOM 651 C CA . ASP A 1 84 ? 11.003 6.904 -15.515 1.00 92.06 84 ASP A CA 1
ATOM 652 C C . ASP A 1 84 ? 12.271 7.616 -16.006 1.00 92.06 84 ASP A C 1
ATOM 654 O O . ASP A 1 84 ? 12.536 7.666 -17.207 1.00 92.06 84 ASP A O 1
ATOM 658 N N . PHE A 1 85 ? 13.128 8.058 -15.086 1.00 93.19 85 PHE A N 1
ATOM 659 C CA . PHE A 1 85 ? 14.400 8.692 -15.415 1.00 93.19 85 PHE A CA 1
ATOM 660 C C . PHE A 1 85 ? 15.330 7.780 -16.231 1.00 93.19 85 PHE A C 1
ATOM 662 O O . PHE A 1 85 ? 15.915 8.232 -17.214 1.00 93.19 85 PHE A O 1
ATOM 669 N N . ARG A 1 86 ? 15.460 6.493 -15.878 1.00 95.81 86 ARG A N 1
ATOM 670 C CA . ARG A 1 86 ? 16.304 5.554 -16.642 1.00 95.81 86 ARG A CA 1
ATOM 671 C C . ARG A 1 86 ? 15.769 5.296 -18.046 1.00 95.81 86 ARG A C 1
ATOM 673 O O . ARG A 1 86 ? 16.566 5.210 -18.974 1.00 95.81 86 ARG A O 1
ATOM 680 N N . VAL A 1 87 ? 14.449 5.248 -18.223 1.00 94.69 87 VAL A N 1
ATOM 681 C CA . VAL A 1 87 ? 13.846 5.169 -19.561 1.00 94.69 87 VAL A CA 1
ATOM 682 C C . VAL A 1 87 ? 14.109 6.453 -20.366 1.00 94.69 87 VAL A C 1
ATOM 684 O O . VAL A 1 87 ? 14.326 6.364 -21.570 1.00 94.69 87 VAL A O 1
ATOM 687 N N . SER A 1 88 ? 14.179 7.633 -19.726 1.00 94.25 88 SER A N 1
ATOM 688 C CA . SER A 1 88 ? 14.541 8.888 -20.418 1.00 94.25 88 SER A CA 1
ATOM 689 C C . SER A 1 88 ? 15.976 8.829 -20.915 1.00 94.25 88 SER A C 1
ATOM 691 O O . SER A 1 88 ? 16.218 9.114 -22.078 1.00 94.25 88 SER A O 1
ATOM 693 N N . LEU A 1 89 ? 16.914 8.399 -20.066 1.00 95.25 89 LEU A N 1
ATOM 694 C CA . LEU A 1 89 ? 18.317 8.261 -20.465 1.00 95.25 89 LEU A CA 1
ATOM 695 C C . LEU A 1 89 ? 18.497 7.247 -21.598 1.00 95.25 89 LEU A C 1
ATOM 697 O O . LEU A 1 89 ? 19.284 7.475 -22.510 1.00 95.25 89 LEU A O 1
ATOM 701 N N . LEU A 1 90 ? 17.744 6.145 -21.564 1.00 95.44 90 LEU A N 1
ATOM 702 C CA . LEU A 1 90 ? 17.731 5.172 -22.653 1.00 95.44 90 LEU A CA 1
ATOM 703 C C . LEU A 1 90 ? 17.220 5.788 -23.963 1.00 95.44 90 LEU A C 1
ATOM 705 O O . LEU A 1 90 ? 17.764 5.498 -25.027 1.00 95.44 90 LEU A O 1
ATOM 709 N N . LYS A 1 91 ? 16.198 6.646 -23.889 1.00 95.00 91 LYS A N 1
ATOM 710 C CA . LYS A 1 91 ? 15.686 7.389 -25.043 1.00 95.00 91 LYS A CA 1
ATOM 711 C C . LYS A 1 91 ? 16.716 8.375 -25.588 1.00 95.00 91 LYS A C 1
ATOM 713 O O . LYS A 1 91 ? 16.947 8.380 -26.790 1.00 95.00 91 LYS A O 1
ATOM 718 N N . ASP A 1 92 ? 17.363 9.148 -24.720 1.00 94.75 92 ASP A N 1
ATOM 719 C CA . ASP A 1 92 ? 18.406 10.100 -25.113 1.00 94.75 92 ASP A CA 1
ATOM 720 C C . ASP A 1 92 ? 19.566 9.372 -25.821 1.00 94.75 92 ASP A C 1
ATOM 722 O O . ASP A 1 92 ? 19.973 9.763 -26.914 1.00 94.75 92 ASP A O 1
ATOM 726 N N . ALA A 1 93 ? 20.011 8.232 -25.279 1.00 93.06 93 ALA A N 1
ATOM 727 C CA . ALA A 1 93 ? 21.021 7.388 -25.920 1.00 93.06 93 ALA A CA 1
ATOM 728 C C . ALA A 1 93 ? 20.550 6.832 -27.279 1.00 93.06 93 ALA A C 1
ATOM 730 O O . ALA A 1 93 ? 21.317 6.782 -28.239 1.00 93.06 93 ALA A O 1
ATOM 731 N N . ALA A 1 94 ? 19.279 6.441 -27.411 1.00 93.06 94 ALA A N 1
ATOM 732 C CA . ALA A 1 94 ? 18.719 6.017 -28.697 1.00 93.06 94 ALA A CA 1
ATOM 733 C C . ALA A 1 94 ? 18.693 7.148 -29.733 1.00 93.06 94 ALA A C 1
ATOM 735 O O . ALA A 1 94 ? 18.940 6.898 -30.914 1.00 93.06 94 ALA A O 1
ATOM 736 N N . GLN A 1 95 ? 18.463 8.388 -29.305 1.00 92.88 95 GLN A N 1
ATOM 737 C CA . GLN A 1 95 ? 18.487 9.554 -30.185 1.00 92.88 95 GLN A CA 1
ATOM 738 C C . GLN A 1 95 ? 19.896 9.873 -30.691 1.00 92.88 95 GLN A C 1
ATOM 740 O O . GLN A 1 95 ? 20.055 10.185 -31.875 1.00 92.88 95 GLN A O 1
ATOM 745 N N . ASP A 1 96 ? 20.921 9.701 -29.855 1.00 93.06 96 ASP A N 1
ATOM 746 C CA . ASP A 1 96 ? 22.324 9.838 -30.266 1.00 93.06 96 ASP A CA 1
ATOM 747 C C . ASP A 1 96 ? 22.710 8.831 -31.369 1.00 93.06 96 ASP A C 1
ATOM 749 O O . ASP A 1 96 ? 23.545 9.125 -32.231 1.00 93.06 96 ASP A O 1
ATOM 753 N N . HIS A 1 97 ? 22.036 7.675 -31.413 1.00 91.25 97 HIS A N 1
ATOM 754 C CA . HIS A 1 97 ? 22.220 6.630 -32.429 1.00 91.25 97 HIS A CA 1
ATOM 755 C C . HIS A 1 97 ? 21.060 6.530 -33.434 1.00 91.25 97 HIS A C 1
ATOM 757 O O . HIS A 1 97 ? 20.955 5.527 -34.144 1.00 91.25 97 HIS A O 1
ATOM 763 N N . ALA A 1 98 ? 20.213 7.559 -33.565 1.00 88.56 98 ALA A N 1
ATOM 764 C CA . ALA A 1 98 ? 18.975 7.497 -34.355 1.00 88.56 98 ALA A CA 1
ATOM 765 C C . ALA A 1 98 ? 19.186 7.093 -35.828 1.00 88.56 98 ALA A C 1
ATOM 767 O O . ALA A 1 98 ? 18.336 6.440 -36.425 1.00 88.56 98 ALA A O 1
ATOM 768 N N . ALA A 1 99 ? 20.333 7.438 -36.423 1.00 87.62 99 ALA A N 1
ATOM 769 C CA . ALA A 1 99 ? 20.669 7.062 -37.801 1.00 87.62 99 ALA A CA 1
ATOM 770 C C . ALA A 1 99 ? 20.898 5.549 -37.995 1.00 87.62 99 ALA A C 1
ATOM 772 O O . ALA A 1 99 ? 20.873 5.064 -39.126 1.00 87.62 99 ALA A O 1
ATOM 773 N N . ALA A 1 100 ? 21.155 4.822 -36.908 1.00 86.94 100 ALA A N 1
ATOM 774 C CA . ALA A 1 100 ? 21.450 3.3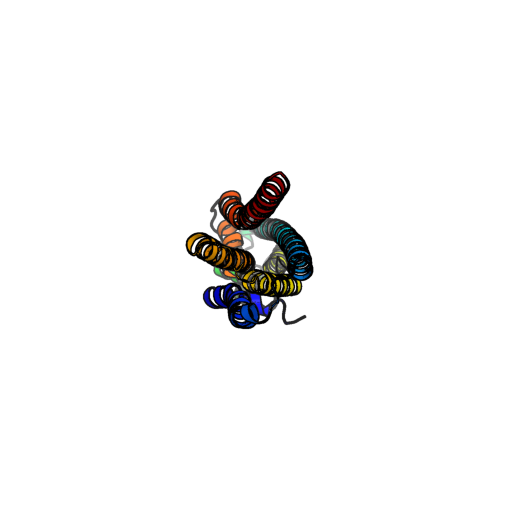95 -36.890 1.00 86.94 100 ALA A CA 1
ATOM 775 C C . ALA A 1 100 ? 20.309 2.546 -36.299 1.00 86.94 100 ALA A C 1
ATOM 777 O O . ALA A 1 100 ? 20.449 1.327 -36.207 1.00 86.94 100 ALA A O 1
ATOM 778 N N . LEU A 1 101 ? 19.202 3.178 -35.899 1.00 90.38 101 LEU A N 1
ATOM 779 C CA . LEU A 1 101 ? 18.053 2.538 -35.265 1.00 90.38 101 LEU A CA 1
ATOM 780 C C . LEU A 1 101 ? 16.786 2.705 -36.118 1.00 90.38 101 LEU A C 1
ATOM 782 O O . LEU A 1 101 ? 16.715 3.593 -36.972 1.00 90.38 101 LEU A O 1
ATOM 786 N N . PRO A 1 102 ? 15.763 1.859 -35.911 1.00 89.94 102 PRO A N 1
ATOM 787 C CA . PRO A 1 102 ? 14.463 2.035 -36.543 1.00 89.94 102 PRO A CA 1
ATOM 788 C C . PRO A 1 102 ? 13.831 3.387 -36.197 1.00 89.94 102 PRO A C 1
ATOM 790 O O . PRO A 1 102 ? 13.934 3.869 -35.071 1.00 89.94 102 PRO A O 1
ATOM 793 N N . ALA A 1 103 ? 13.098 3.969 -37.148 1.00 88.81 103 ALA A N 1
ATOM 794 C CA . ALA A 1 103 ? 12.431 5.260 -36.963 1.00 88.81 103 ALA A CA 1
ATOM 795 C C . ALA A 1 103 ? 11.367 5.261 -35.843 1.00 88.81 103 ALA A C 1
ATOM 797 O O . ALA A 1 103 ? 10.975 6.327 -35.379 1.00 88.81 103 ALA A O 1
ATOM 798 N N . ASP A 1 104 ? 10.885 4.088 -35.420 1.00 91.38 104 ASP A N 1
ATOM 799 C CA . ASP A 1 104 ? 9.901 3.914 -34.348 1.00 91.38 104 ASP A CA 1
ATOM 800 C C . ASP A 1 104 ? 10.527 3.602 -32.973 1.00 91.38 104 ASP A C 1
ATOM 802 O O . ASP A 1 104 ? 9.788 3.301 -32.033 1.00 91.38 104 ASP A O 1
ATOM 806 N N . ILE A 1 105 ? 11.858 3.688 -32.824 1.00 91.12 105 ILE A N 1
ATOM 807 C CA . ILE A 1 105 ? 12.554 3.326 -31.577 1.00 91.12 105 ILE A CA 1
ATOM 808 C C . ILE A 1 105 ? 12.059 4.125 -30.366 1.00 91.12 105 ILE A C 1
ATOM 810 O O . ILE A 1 105 ? 11.796 3.539 -29.318 1.00 91.12 105 ILE A O 1
ATOM 814 N N . ASP A 1 106 ? 11.816 5.427 -30.532 1.00 91.75 106 ASP A N 1
ATOM 815 C CA . ASP A 1 106 ? 11.273 6.288 -29.478 1.00 91.75 106 ASP A CA 1
ATOM 816 C C . ASP A 1 106 ? 9.916 5.775 -28.982 1.00 91.75 106 ASP A C 1
ATOM 818 O O . ASP A 1 106 ? 9.666 5.747 -27.780 1.00 91.75 106 ASP A O 1
ATOM 822 N N . GLY A 1 107 ? 9.061 5.301 -29.894 1.00 91.94 107 GLY A N 1
ATOM 823 C CA . GLY A 1 107 ? 7.760 4.727 -29.552 1.00 91.94 107 GLY A CA 1
ATOM 824 C C . GLY A 1 107 ? 7.876 3.398 -28.803 1.00 91.94 107 GLY A C 1
ATOM 825 O O . GLY A 1 107 ? 7.084 3.136 -27.899 1.00 91.94 107 GLY A O 1
ATOM 826 N N . LYS A 1 108 ? 8.880 2.576 -29.133 1.00 92.94 108 LYS A N 1
ATOM 827 C CA . LYS A 1 108 ? 9.166 1.320 -28.418 1.00 92.94 108 LYS A CA 1
ATOM 828 C C . LYS A 1 108 ? 9.724 1.570 -27.018 1.00 92.94 108 LYS A C 1
ATOM 830 O O . LYS A 1 108 ? 9.363 0.856 -26.089 1.00 92.94 108 LYS A O 1
ATOM 835 N N . ILE A 1 109 ? 10.556 2.597 -26.848 1.00 93.75 109 ILE A N 1
ATOM 836 C CA . ILE A 1 109 ? 11.066 3.003 -25.533 1.00 93.75 109 ILE A CA 1
ATOM 837 C C . ILE A 1 109 ? 9.935 3.610 -24.692 1.00 93.75 109 ILE A C 1
ATOM 839 O O . ILE A 1 109 ? 9.750 3.222 -23.539 1.00 93.75 109 ILE A O 1
ATOM 843 N N . ASP A 1 110 ? 9.110 4.485 -25.274 1.00 92.56 110 ASP A N 1
ATOM 844 C CA . ASP A 1 110 ? 7.945 5.067 -24.596 1.00 92.56 110 ASP A CA 1
ATOM 845 C C . ASP A 1 110 ? 6.900 3.998 -24.215 1.00 92.56 110 ASP A C 1
ATOM 847 O O . ASP A 1 110 ? 6.174 4.168 -23.232 1.00 92.56 110 ASP A O 1
ATOM 851 N N . ALA A 1 111 ? 6.847 2.862 -24.926 1.00 92.62 111 ALA A N 1
ATOM 852 C CA . ALA A 1 111 ? 5.985 1.734 -24.570 1.00 92.62 111 ALA A CA 1
ATOM 853 C C . ALA A 1 111 ? 6.276 1.190 -23.159 1.00 92.62 111 ALA A C 1
ATOM 855 O O . ALA A 1 111 ? 5.349 0.763 -22.471 1.00 92.62 111 ALA A O 1
ATOM 856 N N . LEU A 1 112 ? 7.522 1.287 -22.678 1.00 91.06 112 LEU A N 1
ATOM 857 C CA . LEU A 1 112 ? 7.908 0.872 -21.322 1.00 91.06 112 LEU A CA 1
ATOM 858 C C . LEU A 1 112 ? 7.226 1.695 -20.219 1.00 91.06 112 LEU A C 1
ATOM 860 O O . LEU A 1 112 ? 7.106 1.230 -19.087 1.00 91.06 112 LEU A O 1
ATOM 864 N N . ARG A 1 113 ? 6.765 2.907 -20.546 1.00 90.81 113 ARG A N 1
ATOM 865 C CA . ARG A 1 113 ? 6.067 3.820 -19.628 1.00 90.81 113 ARG A CA 1
ATOM 866 C C . ARG A 1 113 ? 4.556 3.714 -19.711 1.00 90.81 113 ARG A C 1
ATOM 868 O O . ARG A 1 113 ? 3.857 4.412 -18.977 1.00 90.81 113 ARG A O 1
ATOM 875 N N . GLN A 1 114 ? 4.029 2.891 -20.615 1.00 90.31 114 GLN A N 1
ATOM 876 C CA . GLN A 1 114 ? 2.589 2.794 -20.770 1.00 90.31 114 GLN A CA 1
ATOM 877 C C . GLN A 1 114 ? 1.946 2.301 -19.468 1.00 90.31 114 GLN A C 1
ATOM 879 O O . GLN A 1 114 ? 2.484 1.395 -18.824 1.00 90.31 114 GLN A O 1
ATOM 884 N N . PRO A 1 115 ? 0.773 2.845 -19.090 1.00 86.81 115 PRO A N 1
ATOM 885 C CA . PRO A 1 115 ? 0.084 2.467 -17.861 1.00 86.81 115 PRO A CA 1
ATOM 886 C C . PRO A 1 115 ? -0.106 0.960 -17.700 1.00 86.81 115 PRO A C 1
ATOM 888 O O . PRO A 1 115 ? -0.039 0.459 -16.587 1.00 86.81 115 PRO A O 1
ATOM 891 N N . GLU A 1 116 ? -0.305 0.228 -18.798 1.00 86.50 116 GLU A N 1
ATOM 892 C CA . GLU A 1 116 ? -0.445 -1.230 -18.788 1.00 86.50 116 GLU A CA 1
ATOM 893 C C . GLU A 1 116 ? 0.853 -1.940 -18.378 1.00 86.50 116 GLU A C 1
ATOM 895 O O . GLU A 1 116 ? 0.807 -2.856 -17.562 1.00 86.50 116 GLU A O 1
ATOM 900 N N . VAL A 1 117 ? 2.005 -1.482 -18.880 1.00 87.19 117 VAL A N 1
ATOM 901 C CA . VAL A 1 117 ? 3.335 -2.017 -18.543 1.00 87.19 117 VAL A CA 1
ATOM 902 C C . VAL A 1 117 ? 3.705 -1.689 -17.099 1.00 87.19 117 VAL A C 1
ATOM 904 O O . VAL A 1 117 ? 4.186 -2.543 -16.357 1.00 87.19 117 VAL A O 1
ATOM 907 N N . VAL A 1 118 ? 3.428 -0.461 -16.670 1.00 86.56 118 VAL A N 1
ATOM 908 C CA . VAL A 1 118 ? 3.706 -0.013 -15.304 1.00 86.56 118 VAL A CA 1
ATOM 909 C C . VAL A 1 118 ? 2.766 -0.682 -14.296 1.00 86.56 118 VAL A C 1
ATOM 911 O O . VAL A 1 118 ? 3.205 -1.092 -13.223 1.00 86.56 118 VAL A O 1
ATOM 914 N N . ALA A 1 119 ? 1.482 -0.857 -14.624 1.00 83.69 119 ALA A N 1
ATOM 915 C CA . ALA A 1 119 ? 0.529 -1.562 -13.763 1.00 83.69 119 ALA A CA 1
ATOM 916 C C . ALA A 1 119 ? 0.880 -3.047 -13.590 1.00 83.69 119 ALA A C 1
ATOM 918 O O . ALA A 1 119 ? 0.542 -3.652 -12.566 1.00 83.69 119 ALA A O 1
ATOM 919 N N . ASP A 1 120 ? 1.576 -3.620 -14.570 1.00 80.69 120 ASP A N 1
ATOM 920 C CA . ASP A 1 120 ? 2.113 -4.975 -14.522 1.00 80.69 120 ASP A CA 1
ATOM 921 C C . ASP A 1 120 ? 3.209 -5.125 -13.458 1.00 80.69 120 ASP A C 1
ATOM 923 O O . ASP A 1 120 ? 3.353 -6.194 -12.874 1.00 80.69 120 ASP A O 1
ATOM 927 N N . ALA A 1 121 ? 3.910 -4.042 -13.089 1.00 80.31 121 ALA A N 1
ATOM 928 C CA . ALA A 1 121 ? 4.851 -4.055 -11.965 1.00 80.31 121 ALA A CA 1
ATOM 929 C C . ALA A 1 121 ? 4.176 -4.471 -10.643 1.00 80.31 121 ALA A C 1
ATOM 931 O O . ALA A 1 121 ? 4.838 -4.995 -9.751 1.00 80.31 121 ALA A O 1
ATOM 932 N N . VAL A 1 122 ? 2.852 -4.306 -10.532 1.00 76.94 122 VAL A N 1
ATOM 933 C CA . VAL A 1 122 ? 2.029 -4.709 -9.382 1.00 76.94 122 VAL A CA 1
ATOM 934 C C . VAL A 1 122 ? 1.431 -6.117 -9.577 1.00 76.94 122 VAL A C 1
ATOM 936 O O . VAL A 1 122 ? 0.255 -6.365 -9.274 1.00 76.94 122 VAL A O 1
ATOM 939 N N . SER A 1 123 ? 2.216 -7.042 -10.145 1.00 70.81 123 SER A N 1
ATOM 940 C CA . SER A 1 123 ? 1.853 -8.455 -10.319 1.00 70.81 123 SER A CA 1
ATOM 941 C C . SER A 1 123 ? 2.431 -9.356 -9.217 1.00 70.81 123 SER A C 1
ATOM 943 O O . SER A 1 123 ? 3.465 -9.079 -8.617 1.00 70.81 123 SER A O 1
ATOM 945 N N . VAL A 1 124 ? 1.770 -10.495 -8.972 1.00 55.94 124 VAL A N 1
ATOM 946 C CA . VAL A 1 124 ? 2.064 -11.442 -7.874 1.00 55.94 124 VAL A CA 1
ATOM 947 C C . VAL A 1 124 ? 3.498 -12.006 -7.932 1.00 55.94 124 VAL A C 1
ATOM 949 O O . VAL A 1 124 ? 3.991 -12.530 -6.927 1.00 55.94 124 VAL A O 1
ATOM 952 N N . LEU A 1 125 ? 4.174 -11.929 -9.085 1.00 53.06 125 LEU A N 1
ATOM 953 C CA . LEU A 1 125 ? 5.515 -12.465 -9.304 1.00 53.06 125 LEU A CA 1
ATOM 954 C C . LEU A 1 125 ? 6.290 -11.600 -10.319 1.00 53.06 125 LEU A C 1
ATOM 956 O O . LEU A 1 125 ? 5.825 -11.467 -11.443 1.00 53.06 125 LEU A O 1
ATOM 960 N N . PRO A 1 126 ? 7.532 -11.163 -10.030 1.00 46.94 126 PRO A N 1
ATOM 961 C CA . PRO A 1 126 ? 8.361 -10.390 -10.972 1.00 46.94 126 PRO A CA 1
ATOM 962 C C . PRO A 1 126 ? 8.596 -11.051 -12.344 1.00 46.94 126 PRO A C 1
ATOM 964 O O . PRO A 1 126 ? 8.938 -10.380 -13.308 1.00 46.94 126 PRO A O 1
ATOM 967 N N . ARG A 1 127 ? 8.407 -12.377 -12.449 1.00 48.41 127 ARG A N 1
ATOM 968 C CA . ARG A 1 127 ? 8.494 -13.151 -13.706 1.00 48.41 127 ARG A CA 1
ATOM 969 C C . ARG A 1 127 ? 7.173 -13.240 -14.486 1.00 48.41 127 ARG A C 1
ATOM 971 O O . ARG A 1 127 ? 7.124 -13.925 -15.499 1.00 48.41 127 ARG A O 1
ATOM 978 N N . GLN A 1 128 ? 6.099 -12.628 -13.992 1.00 62.41 128 GLN A N 1
ATOM 979 C CA . GLN A 1 128 ? 4.782 -12.595 -14.637 1.00 62.41 128 GLN A CA 1
ATOM 980 C C . GLN A 1 128 ? 4.468 -11.239 -15.272 1.00 62.41 128 GLN A C 1
ATOM 982 O O . GLN A 1 128 ? 3.345 -11.059 -15.736 1.00 62.41 128 GLN A O 1
ATOM 987 N N . ASN A 1 129 ? 5.452 -10.336 -15.340 1.00 74.81 129 ASN A N 1
ATOM 988 C CA . ASN A 1 129 ? 5.303 -9.020 -15.950 1.00 74.81 129 ASN A CA 1
ATOM 989 C C . ASN A 1 129 ? 5.284 -9.138 -17.489 1.00 74.81 129 ASN A C 1
ATOM 991 O O . ASN A 1 129 ? 6.210 -8.719 -18.177 1.00 74.81 129 ASN A O 1
ATOM 995 N N . ALA A 1 130 ? 4.248 -9.785 -18.027 1.00 83.31 130 ALA A N 1
ATOM 996 C CA . ALA A 1 130 ? 4.110 -10.128 -19.436 1.00 83.31 130 ALA A CA 1
ATOM 997 C C . ALA A 1 130 ? 4.035 -8.904 -20.359 1.00 83.31 130 ALA A C 1
ATOM 999 O O . ALA A 1 130 ? 4.478 -8.991 -21.504 1.00 83.31 130 ALA A O 1
ATOM 1000 N N . ALA A 1 131 ? 3.477 -7.785 -19.891 1.00 88.12 131 ALA A N 1
ATOM 1001 C CA . ALA A 1 131 ? 3.432 -6.542 -20.653 1.00 88.12 131 ALA A CA 1
ATOM 1002 C C . ALA A 1 131 ? 4.829 -5.917 -20.740 1.00 88.12 131 ALA A C 1
ATOM 1004 O O . ALA A 1 131 ? 5.269 -5.577 -21.838 1.00 88.12 131 ALA A O 1
ATOM 1005 N N . PHE A 1 132 ? 5.553 -5.855 -19.615 1.00 88.88 132 PHE A N 1
ATOM 1006 C CA . PHE A 1 132 ? 6.937 -5.378 -19.610 1.00 88.88 132 PHE A CA 1
ATOM 1007 C C . PHE A 1 132 ? 7.848 -6.279 -20.437 1.00 88.88 132 PHE A C 1
ATOM 1009 O O . PHE A 1 132 ? 8.540 -5.781 -21.313 1.00 88.88 132 PHE A O 1
ATOM 1016 N N . SER A 1 133 ? 7.809 -7.599 -20.227 1.00 88.38 133 SER A N 1
ATOM 1017 C CA . SER A 1 133 ? 8.624 -8.542 -20.998 1.00 88.38 133 SER A CA 1
ATOM 1018 C C . SER A 1 133 ? 8.363 -8.426 -22.497 1.00 88.38 133 SER A C 1
ATOM 1020 O O . SER A 1 133 ? 9.312 -8.399 -23.266 1.00 88.38 133 SER A O 1
ATOM 1022 N N . ARG A 1 134 ? 7.101 -8.277 -22.924 1.00 89.81 134 ARG A N 1
ATOM 1023 C CA . ARG A 1 134 ? 6.776 -8.076 -24.342 1.00 89.81 134 ARG A CA 1
ATOM 1024 C C . ARG A 1 134 ? 7.367 -6.776 -24.887 1.00 89.81 134 ARG A C 1
ATOM 1026 O O . ARG A 1 134 ? 8.005 -6.808 -25.932 1.00 89.81 134 ARG A O 1
ATOM 1033 N N . ALA A 1 135 ? 7.174 -5.656 -24.190 1.00 90.62 135 ALA A N 1
ATOM 1034 C CA . ALA A 1 135 ? 7.732 -4.369 -24.607 1.00 90.62 135 ALA A CA 1
ATOM 1035 C C . ALA A 1 135 ? 9.273 -4.402 -24.637 1.00 90.62 135 ALA A C 1
ATOM 1037 O O . ALA A 1 135 ? 9.893 -3.870 -25.556 1.00 90.62 135 ALA A O 1
ATOM 1038 N N . TRP A 1 136 ? 9.887 -5.090 -23.673 1.00 91.50 136 TRP A N 1
ATOM 1039 C CA . TRP A 1 136 ? 11.331 -5.294 -23.589 1.00 91.50 136 TRP A CA 1
ATOM 1040 C C . TRP A 1 136 ? 11.870 -6.157 -24.734 1.00 91.50 136 TRP A C 1
ATOM 1042 O O . TRP A 1 136 ? 12.890 -5.828 -25.334 1.00 91.50 136 TRP A O 1
ATOM 1052 N N . ASP A 1 137 ? 11.176 -7.241 -25.079 1.00 91.50 137 ASP A N 1
ATOM 1053 C CA . ASP A 1 137 ? 11.535 -8.113 -26.199 1.00 91.50 137 ASP A CA 1
ATOM 1054 C C . ASP A 1 137 ? 11.409 -7.373 -27.540 1.00 91.50 137 ASP A C 1
ATOM 1056 O O . ASP A 1 137 ? 12.299 -7.465 -28.386 1.00 91.50 137 ASP A O 1
ATOM 1060 N N . GLU A 1 138 ? 10.343 -6.588 -27.726 1.00 91.62 138 GLU A N 1
ATOM 1061 C CA . GLU A 1 138 ? 10.164 -5.740 -28.911 1.00 91.62 138 GLU A CA 1
ATOM 1062 C C . GLU A 1 138 ? 11.272 -4.690 -29.045 1.00 91.62 138 GLU A C 1
ATOM 1064 O O . GLU A 1 138 ? 11.744 -4.432 -30.157 1.00 91.62 138 GLU A O 1
ATOM 1069 N N . LEU A 1 139 ? 11.713 -4.110 -27.927 1.00 90.75 139 LEU A N 1
ATOM 1070 C CA . LEU A 1 139 ? 12.825 -3.168 -27.893 1.00 90.75 139 LEU A CA 1
ATOM 1071 C C . LEU A 1 139 ? 14.161 -3.853 -28.220 1.00 90.75 139 LEU A C 1
ATOM 1073 O O . LEU A 1 139 ? 14.920 -3.358 -29.052 1.00 90.75 139 LEU A O 1
ATOM 1077 N N . ASN A 1 140 ? 14.411 -5.033 -27.645 1.00 90.94 140 ASN A N 1
ATOM 1078 C CA . ASN A 1 140 ? 15.613 -5.819 -27.923 1.00 90.94 140 ASN A CA 1
ATOM 1079 C C . ASN A 1 140 ? 15.725 -6.240 -29.391 1.00 90.94 140 ASN A C 1
ATOM 1081 O O . ASN A 1 140 ? 16.821 -6.240 -29.950 1.00 90.94 140 ASN A O 1
ATOM 1085 N N . LEU A 1 141 ? 14.599 -6.569 -30.025 1.00 90.94 141 LEU A N 1
ATOM 1086 C CA . LEU A 1 141 ? 14.545 -6.857 -31.457 1.00 90.94 141 LEU A CA 1
ATOM 1087 C C . LEU A 1 141 ? 14.844 -5.616 -32.307 1.00 90.94 141 LEU A C 1
ATOM 1089 O O . LEU A 1 141 ? 15.477 -5.737 -33.351 1.00 90.94 141 LEU A O 1
ATOM 1093 N N . ALA A 1 142 ? 14.419 -4.428 -31.869 1.00 88.62 142 ALA A N 1
ATOM 1094 C CA . ALA A 1 142 ? 14.558 -3.195 -32.640 1.00 88.62 142 ALA A CA 1
ATOM 1095 C C . ALA A 1 142 ? 16.013 -2.732 -32.807 1.00 88.62 142 ALA A C 1
ATOM 1097 O O . ALA A 1 142 ? 16.355 -2.175 -33.847 1.00 88.62 142 ALA A O 1
ATOM 1098 N N . TRP A 1 143 ? 16.877 -2.979 -31.822 1.00 90.38 143 TRP A N 1
ATOM 1099 C CA . TRP A 1 143 ? 18.303 -2.647 -31.906 1.00 90.38 143 TRP A CA 1
ATOM 1100 C C . TRP A 1 143 ? 19.211 -3.867 -32.104 1.00 90.38 143 TRP A C 1
ATOM 1102 O O . TRP A 1 143 ? 20.426 -3.741 -31.983 1.00 90.38 143 TRP A O 1
ATOM 1112 N N . ALA A 1 144 ? 18.658 -5.049 -32.403 1.00 88.19 144 ALA A N 1
ATOM 1113 C CA . ALA A 1 144 ? 19.441 -6.279 -32.574 1.00 88.19 144 ALA A CA 1
ATOM 1114 C C . ALA A 1 144 ? 20.482 -6.174 -33.705 1.00 88.19 144 ALA A C 1
ATOM 1116 O O . ALA A 1 144 ? 21.581 -6.715 -33.584 1.00 88.19 144 ALA A O 1
ATOM 1117 N N . ASP A 1 145 ? 20.145 -5.436 -34.766 1.00 85.75 145 ASP A N 1
ATOM 1118 C CA . ASP A 1 145 ? 21.001 -5.207 -35.936 1.00 85.75 145 ASP A CA 1
ATOM 1119 C C . ASP A 1 145 ? 21.828 -3.907 -35.837 1.00 85.75 145 ASP A C 1
ATOM 1121 O O . ASP A 1 145 ? 22.490 -3.508 -36.800 1.00 85.75 145 ASP A O 1
ATOM 1125 N N . ALA A 1 146 ? 21.800 -3.223 -34.686 1.00 88.62 146 ALA A N 1
ATOM 1126 C CA . ALA A 1 146 ? 22.538 -1.981 -34.493 1.00 88.62 146 ALA A CA 1
ATOM 1127 C C . ALA A 1 146 ? 24.066 -2.219 -34.499 1.00 88.62 146 ALA A C 1
ATOM 1129 O O . ALA A 1 146 ? 24.549 -3.276 -34.075 1.00 88.62 146 ALA A O 1
ATOM 1130 N N . PRO A 1 147 ? 24.875 -1.230 -34.924 1.00 92.94 147 PRO A N 1
ATOM 1131 C CA . PRO A 1 147 ? 26.329 -1.310 -34.841 1.00 92.94 147 PRO A CA 1
ATOM 1132 C C . PRO A 1 147 ? 26.804 -1.595 -33.410 1.00 92.94 147 PRO A C 1
ATOM 1134 O O . PRO A 1 147 ? 26.277 -1.036 -32.452 1.00 92.94 147 PRO A O 1
ATOM 1137 N N . ALA A 1 148 ? 27.864 -2.395 -33.258 1.00 89.81 148 ALA A N 1
ATOM 1138 C CA . ALA A 1 148 ? 28.339 -2.862 -31.949 1.00 89.81 148 ALA A CA 1
ATOM 1139 C C . ALA A 1 148 ? 28.624 -1.739 -30.928 1.00 89.81 148 ALA A C 1
ATOM 1141 O O . ALA A 1 148 ? 28.421 -1.936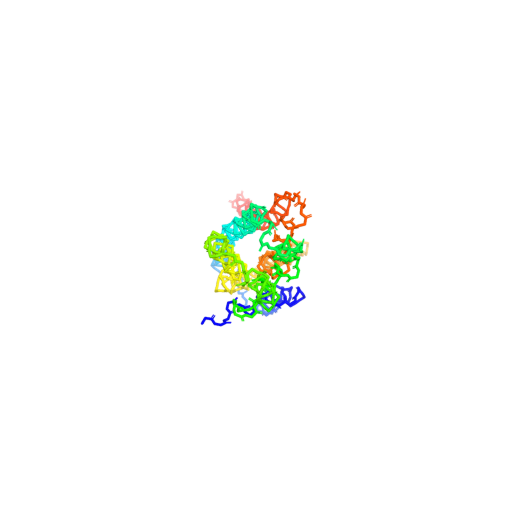 -29.733 1.00 89.81 148 ALA A O 1
ATOM 1142 N N . ALA A 1 149 ? 29.080 -0.568 -31.389 1.00 84.81 149 ALA A N 1
ATOM 1143 C CA . ALA A 1 149 ? 29.324 0.590 -30.527 1.00 84.81 149 ALA A CA 1
ATOM 1144 C C . ALA A 1 149 ? 28.021 1.199 -29.977 1.00 84.81 149 ALA A C 1
ATOM 1146 O O . ALA A 1 149 ? 27.943 1.462 -28.782 1.00 84.81 149 ALA A O 1
ATOM 1147 N N . ALA A 1 150 ? 26.996 1.352 -30.824 1.00 87.75 150 ALA A N 1
ATOM 1148 C CA . ALA A 1 150 ? 25.668 1.804 -30.409 1.00 87.75 150 ALA A CA 1
ATOM 1149 C C . ALA A 1 150 ? 25.012 0.780 -29.474 1.00 87.75 150 ALA A C 1
ATOM 1151 O O . ALA A 1 150 ? 24.466 1.132 -28.436 1.00 87.75 150 ALA A O 1
ATOM 1152 N N . LEU A 1 151 ? 25.137 -0.511 -29.795 1.00 89.56 151 LEU A N 1
ATOM 1153 C CA . LEU A 1 151 ? 24.565 -1.588 -28.992 1.00 89.56 151 LEU A CA 1
ATOM 1154 C C . LEU A 1 151 ? 25.183 -1.664 -27.587 1.00 89.56 151 LEU A C 1
ATOM 1156 O O . LEU A 1 151 ? 24.466 -1.925 -26.627 1.00 89.56 151 LEU A O 1
ATOM 1160 N N . ALA A 1 152 ? 26.490 -1.425 -27.439 1.00 88.94 152 ALA A N 1
ATOM 1161 C CA . ALA A 1 152 ? 27.147 -1.409 -26.129 1.00 88.94 152 ALA A CA 1
ATOM 1162 C C . ALA A 1 152 ? 26.647 -0.265 -25.225 1.00 88.94 152 ALA A C 1
ATOM 1164 O O . ALA A 1 152 ? 26.442 -0.465 -24.025 1.00 88.94 152 ALA A O 1
ATOM 1165 N N . ASP A 1 153 ? 26.435 0.910 -25.812 1.00 89.69 153 ASP A N 1
ATOM 1166 C CA . ASP A 1 153 ? 25.938 2.105 -25.130 1.00 89.69 153 ASP A CA 1
ATOM 1167 C C . ASP A 1 153 ? 24.465 1.941 -24.716 1.00 89.69 153 ASP A C 1
ATOM 1169 O O . ASP A 1 153 ? 24.125 1.982 -23.531 1.00 89.69 153 ASP A O 1
ATOM 1173 N N . LEU A 1 154 ? 23.609 1.576 -25.679 1.00 91.12 154 LEU A N 1
ATOM 1174 C CA . LEU A 1 154 ? 22.187 1.292 -25.457 1.00 91.12 154 LEU A CA 1
ATOM 1175 C C . LEU A 1 154 ? 21.976 0.202 -24.413 1.00 91.12 154 LEU A C 1
ATOM 1177 O O . LEU A 1 154 ? 21.121 0.341 -23.543 1.00 91.12 154 LEU A O 1
ATOM 1181 N N . LYS A 1 155 ? 22.777 -0.868 -24.458 1.00 90.44 155 LYS A N 1
ATOM 1182 C CA . LYS A 1 155 ? 22.662 -1.973 -23.506 1.00 90.44 155 LYS A CA 1
ATOM 1183 C C . LYS A 1 155 ? 22.947 -1.541 -22.072 1.00 90.44 155 LYS A C 1
ATOM 1185 O O . LYS A 1 155 ? 22.279 -2.018 -21.165 1.00 90.44 155 LYS A O 1
ATOM 1190 N N . THR A 1 156 ? 23.888 -0.624 -21.860 1.00 92.00 156 THR A N 1
ATOM 1191 C CA . THR A 1 156 ? 24.181 -0.116 -20.512 1.00 92.00 156 THR A CA 1
ATOM 1192 C C . THR A 1 156 ? 22.961 0.598 -19.931 1.00 92.00 156 THR A C 1
ATOM 1194 O O . THR A 1 156 ? 22.540 0.293 -18.816 1.00 92.00 156 THR A O 1
ATOM 1197 N N . HIS A 1 157 ? 22.338 1.489 -20.704 1.00 93.88 157 HIS A N 1
ATOM 1198 C CA . HIS A 1 157 ? 21.121 2.182 -20.278 1.00 93.88 157 HIS A CA 1
ATOM 1199 C C . HIS A 1 157 ? 19.903 1.253 -20.188 1.00 93.88 157 HIS A C 1
ATOM 1201 O O . HIS A 1 157 ? 19.062 1.423 -19.304 1.00 93.88 157 HIS A O 1
ATOM 1207 N N . ALA A 1 158 ? 19.826 0.240 -21.052 1.00 92.12 158 ALA A N 1
ATOM 1208 C CA . ALA A 1 158 ? 18.776 -0.767 -21.016 1.00 92.12 158 ALA A CA 1
ATOM 1209 C C . ALA A 1 158 ? 18.869 -1.618 -19.739 1.00 92.12 158 ALA A C 1
ATOM 1211 O O . ALA A 1 158 ? 17.894 -1.717 -19.000 1.00 92.12 158 ALA A O 1
ATOM 1212 N N . ASP A 1 159 ? 20.046 -2.148 -19.406 1.00 92.38 159 ASP A N 1
ATOM 1213 C CA . ASP A 1 159 ? 20.252 -2.941 -18.190 1.00 92.38 159 ASP A CA 1
ATOM 1214 C C . ASP A 1 159 ? 19.901 -2.122 -16.925 1.00 92.38 159 ASP A C 1
ATOM 1216 O O . ASP A 1 159 ? 19.310 -2.636 -15.969 1.00 92.38 159 ASP A O 1
ATOM 1220 N N . GLU A 1 160 ? 20.206 -0.819 -16.915 1.00 94.12 160 GLU A N 1
ATOM 1221 C CA . GLU A 1 160 ? 19.815 0.088 -15.831 1.00 94.12 160 GLU A CA 1
ATOM 1222 C C . GLU A 1 160 ? 18.300 0.333 -15.755 1.00 94.12 160 GLU A C 1
ATOM 1224 O O . GLU A 1 160 ? 17.749 0.382 -14.650 1.00 94.12 160 GLU A O 1
ATOM 1229 N N . ALA A 1 161 ? 17.624 0.493 -16.897 1.00 93.12 161 ALA A N 1
ATOM 1230 C CA . ALA A 1 161 ? 16.173 0.652 -16.963 1.00 93.12 161 ALA A CA 1
ATOM 1231 C C . ALA A 1 161 ? 15.446 -0.631 -16.529 1.00 93.12 161 ALA A C 1
ATOM 1233 O O . ALA A 1 161 ? 14.495 -0.560 -15.749 1.00 93.12 161 ALA A O 1
ATOM 1234 N N . GLU A 1 162 ? 15.936 -1.803 -16.940 1.00 91.50 162 GLU A N 1
ATOM 1235 C CA . GLU A 1 162 ? 15.413 -3.103 -16.511 1.00 91.50 162 GLU A CA 1
ATOM 1236 C C . GLU A 1 162 ? 15.579 -3.291 -14.998 1.00 91.50 162 GLU A C 1
ATOM 1238 O O . GLU A 1 162 ? 14.636 -3.647 -14.285 1.00 91.50 162 GLU A O 1
ATOM 1243 N N . LEU A 1 163 ? 16.763 -2.975 -14.466 1.00 91.62 163 LEU A N 1
ATOM 1244 C CA . LEU A 1 163 ? 17.013 -3.024 -13.030 1.00 91.62 163 LEU A CA 1
ATOM 1245 C C . LEU A 1 163 ? 16.103 -2.059 -12.258 1.00 91.62 163 LEU A C 1
ATOM 1247 O O . LEU A 1 163 ? 15.615 -2.403 -11.177 1.00 91.62 163 LEU A O 1
ATOM 1251 N N . ALA A 1 164 ? 15.877 -0.854 -12.783 1.00 92.75 164 ALA A N 1
ATOM 1252 C CA . ALA A 1 164 ? 14.966 0.109 -12.178 1.00 92.75 164 ALA A CA 1
ATOM 1253 C C . ALA A 1 164 ? 13.515 -0.398 -12.188 1.00 92.75 164 ALA A C 1
ATOM 1255 O O . ALA A 1 164 ? 12.831 -0.275 -11.171 1.00 92.75 164 ALA A O 1
ATOM 1256 N N . PHE A 1 165 ? 13.077 -1.059 -13.264 1.00 90.75 165 PHE A N 1
ATOM 1257 C CA . PHE A 1 165 ? 11.771 -1.714 -13.315 1.00 90.75 165 PHE A CA 1
ATOM 1258 C C . PHE A 1 165 ? 11.644 -2.833 -12.274 1.00 90.75 165 PHE A C 1
ATOM 1260 O O . PHE A 1 165 ? 10.639 -2.906 -11.567 1.00 90.75 165 PHE A O 1
ATOM 1267 N N . TYR A 1 166 ? 12.667 -3.677 -12.099 1.00 88.38 166 TYR A N 1
ATOM 1268 C CA . TYR A 1 166 ? 12.632 -4.713 -11.061 1.00 88.38 166 TYR A CA 1
ATOM 1269 C C . TYR A 1 166 ? 12.560 -4.133 -9.650 1.00 88.38 166 TYR A C 1
ATOM 1271 O O . TYR A 1 166 ? 11.852 -4.683 -8.806 1.00 88.38 166 TYR A O 1
ATOM 1279 N N . LYS A 1 167 ? 13.249 -3.017 -9.387 1.00 89.38 167 LYS A N 1
ATOM 1280 C CA . LYS A 1 167 ? 13.134 -2.300 -8.109 1.00 89.38 167 LYS A CA 1
ATOM 1281 C C . LYS A 1 167 ? 11.731 -1.733 -7.914 1.00 89.38 167 LYS A C 1
ATOM 1283 O O . LYS A 1 167 ? 11.166 -1.921 -6.844 1.00 89.38 167 LYS A O 1
ATOM 1288 N N . LEU A 1 168 ? 11.144 -1.124 -8.946 1.00 89.31 168 LEU A N 1
ATOM 1289 C CA . LEU A 1 168 ? 9.754 -0.664 -8.919 1.00 89.31 168 LEU A CA 1
ATOM 1290 C C . LEU A 1 168 ? 8.790 -1.819 -8.618 1.00 89.31 168 LEU A C 1
ATOM 1292 O O . LEU A 1 168 ? 7.982 -1.714 -7.699 1.00 89.31 168 LEU A O 1
ATOM 1296 N N . ALA A 1 169 ? 8.915 -2.943 -9.325 1.00 87.25 169 ALA A N 1
ATOM 1297 C CA . ALA A 1 169 ? 8.090 -4.125 -9.097 1.00 87.25 169 ALA A CA 1
ATOM 1298 C C . ALA A 1 169 ? 8.280 -4.698 -7.684 1.00 87.25 169 ALA A C 1
ATOM 1300 O O . ALA A 1 169 ? 7.316 -5.120 -7.046 1.00 87.25 169 ALA A O 1
ATOM 1301 N N . GLN A 1 170 ? 9.506 -4.694 -7.158 1.00 85.56 170 GLN A N 1
ATOM 1302 C CA . GLN A 1 170 ? 9.781 -5.123 -5.791 1.00 85.56 170 GLN A CA 1
ATOM 1303 C C . GLN A 1 170 ? 9.120 -4.194 -4.762 1.00 85.56 170 GLN A C 1
ATOM 1305 O O . GLN A 1 170 ? 8.443 -4.691 -3.863 1.00 85.56 170 GLN A O 1
ATOM 1310 N N . SER A 1 171 ? 9.274 -2.874 -4.902 1.00 85.81 171 SER A N 1
ATOM 1311 C CA . SER A 1 171 ? 8.660 -1.885 -4.005 1.00 85.81 171 SER A CA 1
ATOM 1312 C C . SER A 1 171 ? 7.131 -1.931 -4.064 1.00 85.81 171 SER A C 1
ATOM 1314 O O . SER A 1 171 ? 6.469 -1.874 -3.028 1.00 85.81 171 SER A O 1
ATOM 1316 N N . ALA A 1 172 ? 6.562 -2.115 -5.258 1.00 83.75 172 ALA A N 1
ATOM 1317 C CA . ALA A 1 172 ? 5.119 -2.204 -5.470 1.00 83.75 172 ALA A CA 1
ATOM 1318 C C . ALA A 1 172 ? 4.490 -3.481 -4.888 1.00 83.75 172 ALA A C 1
ATOM 1320 O O . ALA A 1 172 ? 3.302 -3.493 -4.571 1.00 83.75 172 ALA A O 1
ATOM 1321 N N . ASN A 1 173 ? 5.278 -4.548 -4.732 1.00 78.88 173 ASN A N 1
ATOM 1322 C CA . ASN A 1 173 ? 4.842 -5.817 -4.141 1.00 78.88 173 ASN A CA 1
ATOM 1323 C C . ASN A 1 173 ? 5.332 -6.025 -2.702 1.00 78.88 173 ASN A C 1
ATOM 1325 O O . ASN A 1 173 ? 5.131 -7.101 -2.132 1.00 78.88 173 ASN A O 1
ATOM 1329 N N . SER A 1 174 ? 5.979 -5.025 -2.105 1.00 78.12 174 SER A N 1
ATOM 1330 C CA . SER A 1 174 ? 6.319 -5.043 -0.687 1.00 78.12 174 SER A CA 1
ATOM 1331 C C . SER A 1 174 ? 5.110 -4.536 0.100 1.00 78.12 174 SER A C 1
ATOM 1333 O O . SER A 1 174 ? 4.692 -3.410 -0.126 1.00 78.12 174 SER A O 1
ATOM 1335 N N . PRO A 1 175 ? 4.487 -5.314 0.996 1.00 65.75 175 PRO A N 1
ATOM 1336 C CA . PRO A 1 175 ? 3.382 -4.795 1.794 1.00 65.75 175 PRO A CA 1
ATOM 1337 C C . PRO A 1 175 ? 3.897 -3.735 2.780 1.00 65.75 175 PRO A C 1
ATOM 1339 O O . PRO A 1 175 ? 4.757 -4.038 3.610 1.00 65.75 175 PRO A O 1
ATOM 1342 N N . GLY A 1 176 ? 3.342 -2.522 2.743 1.00 69.44 176 GLY A N 1
ATOM 1343 C CA . GLY A 1 176 ? 3.744 -1.414 3.622 1.00 69.44 176 GLY A CA 1
ATOM 1344 C C . GLY A 1 176 ? 3.455 -1.656 5.086 1.00 69.44 176 GLY A C 1
ATOM 1345 O O . GLY A 1 176 ? 4.174 -1.174 5.960 1.00 69.44 176 GLY A O 1
ATOM 1346 N N . VAL A 1 177 ? 2.441 -2.473 5.371 1.00 74.94 177 VAL A N 1
ATOM 1347 C CA . VAL A 1 177 ? 2.271 -3.090 6.685 1.00 74.94 177 VAL A CA 1
ATOM 1348 C C . VAL A 1 177 ? 2.464 -4.597 6.541 1.00 74.94 177 VAL A C 1
ATOM 1350 O O . VAL A 1 177 ? 1.669 -5.254 5.859 1.00 74.94 177 VAL A O 1
ATOM 1353 N N . PRO A 1 178 ? 3.465 -5.190 7.216 1.00 75.06 178 PRO A N 1
ATOM 1354 C CA . PRO A 1 178 ? 3.619 -6.635 7.266 1.00 75.06 178 PRO A CA 1
ATOM 1355 C C . PRO A 1 178 ? 2.312 -7.315 7.688 1.00 75.06 178 PRO A C 1
ATOM 1357 O O . PRO A 1 178 ? 1.708 -6.947 8.696 1.00 75.06 178 PRO A O 1
ATOM 1360 N N . GLY A 1 179 ? 1.894 -8.360 6.968 1.00 72.19 179 GLY A N 1
ATOM 1361 C CA . GLY A 1 179 ? 0.610 -9.029 7.230 1.00 72.19 179 GLY A CA 1
ATOM 1362 C C . GLY A 1 179 ? 0.441 -9.526 8.674 1.00 72.19 179 GLY A C 1
ATOM 1363 O O . GLY A 1 179 ? -0.665 -9.515 9.204 1.00 72.19 179 GLY A O 1
ATOM 1364 N N . ILE A 1 180 ? 1.538 -9.891 9.350 1.00 77.69 180 ILE A N 1
ATOM 1365 C CA . ILE A 1 180 ? 1.517 -10.264 10.774 1.00 77.69 180 ILE A CA 1
ATOM 1366 C C . ILE A 1 180 ? 1.060 -9.107 11.671 1.00 77.69 180 ILE A C 1
ATOM 1368 O O . ILE A 1 180 ? 0.316 -9.328 12.622 1.00 77.69 180 ILE A O 1
ATOM 1372 N N . ILE A 1 181 ? 1.449 -7.872 11.348 1.00 81.19 181 ILE A N 1
ATOM 1373 C CA . ILE A 1 181 ? 1.059 -6.679 12.099 1.00 81.19 181 ILE A CA 1
ATOM 1374 C C . ILE A 1 181 ? -0.426 -6.393 11.878 1.00 81.19 181 ILE A C 1
ATOM 1376 O O . ILE A 1 181 ? -1.138 -6.135 12.843 1.00 81.19 181 ILE A O 1
ATOM 1380 N N . LEU A 1 182 ? -0.931 -6.548 10.651 1.00 79.12 182 LEU A N 1
ATOM 1381 C CA . LEU A 1 182 ? -2.366 -6.410 10.370 1.00 79.12 182 LEU A CA 1
ATOM 1382 C C . LEU A 1 182 ? -3.203 -7.425 11.162 1.00 79.12 182 LEU A C 1
ATOM 1384 O O . LEU A 1 182 ? -4.221 -7.058 11.746 1.00 79.12 182 LEU A O 1
ATOM 1388 N N . VAL A 1 183 ? -2.742 -8.676 11.270 1.00 82.56 183 VAL A N 1
ATOM 1389 C CA . VAL A 1 183 ? -3.383 -9.687 12.129 1.00 82.56 183 VAL A CA 1
ATOM 1390 C C . VAL A 1 183 ? -3.366 -9.258 13.599 1.00 82.56 183 VAL A C 1
ATOM 1392 O O . VAL A 1 183 ? -4.390 -9.363 14.273 1.00 82.56 183 VAL A O 1
ATOM 1395 N N . VAL A 1 184 ? -2.244 -8.733 14.104 1.00 86.00 184 VAL A N 1
ATOM 1396 C CA . VAL A 1 184 ? -2.152 -8.216 15.481 1.00 86.00 184 VAL A CA 1
ATOM 1397 C C . VAL A 1 184 ? -3.143 -7.073 15.713 1.00 86.00 184 VAL A C 1
ATOM 1399 O O . VAL A 1 184 ? -3.827 -7.069 16.733 1.00 86.00 184 VAL A O 1
ATOM 1402 N N . ILE A 1 185 ? -3.288 -6.143 14.766 1.00 85.81 185 ILE A N 1
ATOM 1403 C CA . ILE A 1 185 ? -4.253 -5.037 14.859 1.00 85.81 185 ILE A CA 1
ATOM 1404 C C . ILE A 1 185 ? -5.689 -5.565 14.915 1.00 85.81 185 ILE A C 1
ATOM 1406 O O . ILE A 1 185 ? -6.485 -5.071 15.718 1.00 85.81 185 ILE A O 1
ATOM 1410 N N . VAL A 1 186 ? -6.021 -6.589 14.121 1.00 85.81 186 VAL A N 1
ATOM 1411 C CA . VAL A 1 186 ? -7.338 -7.243 14.172 1.00 85.81 186 VAL A CA 1
ATOM 1412 C C . VAL A 1 186 ? -7.581 -7.864 15.547 1.00 85.81 186 VAL A C 1
ATOM 1414 O O . VAL A 1 186 ? -8.611 -7.591 16.162 1.00 85.81 186 VAL A O 1
ATOM 1417 N N . LEU A 1 187 ? -6.623 -8.634 16.070 1.00 88.25 187 LEU A N 1
ATOM 1418 C CA . LEU A 1 187 ? -6.737 -9.278 17.383 1.00 88.25 187 LEU A CA 1
ATOM 1419 C C . LEU A 1 187 ? -6.867 -8.258 18.524 1.00 88.25 187 LEU A C 1
ATOM 1421 O O . LEU A 1 187 ? -7.714 -8.421 19.403 1.00 88.25 187 LEU A O 1
ATOM 1425 N N . LEU A 1 188 ? -6.078 -7.182 18.495 1.00 87.06 188 LEU A N 1
ATOM 1426 C CA . LEU A 1 188 ? -6.177 -6.089 19.464 1.00 87.06 188 LEU A CA 1
ATOM 1427 C C . LEU A 1 188 ? -7.519 -5.359 19.351 1.00 87.06 188 LEU A C 1
ATOM 1429 O O . LEU A 1 188 ? -8.134 -5.050 20.369 1.00 87.06 188 LEU A O 1
ATOM 1433 N N . GLY A 1 189 ? -8.015 -5.137 18.132 1.00 86.44 189 GLY A N 1
ATOM 1434 C CA . GLY A 1 189 ? -9.331 -4.546 17.905 1.00 86.44 189 GLY A CA 1
ATOM 1435 C C . GLY A 1 189 ? -10.474 -5.418 18.428 1.00 86.44 189 GLY A C 1
ATOM 1436 O O . GLY A 1 189 ? -11.397 -4.901 19.051 1.00 86.44 189 GLY A O 1
ATOM 1437 N N . MET A 1 190 ? -10.390 -6.740 18.252 1.00 89.69 190 MET A N 1
ATOM 1438 C CA . MET A 1 190 ? -11.335 -7.697 18.838 1.00 89.69 190 MET A CA 1
ATOM 1439 C C . MET A 1 190 ? -11.303 -7.665 20.367 1.00 89.69 190 MET A C 1
ATOM 1441 O O . MET A 1 190 ? -12.355 -7.610 21.002 1.00 89.69 190 MET A O 1
ATOM 1445 N N . LEU A 1 191 ? -10.106 -7.673 20.962 1.00 87.00 191 LEU A N 1
ATOM 1446 C CA . LEU A 1 191 ? -9.925 -7.591 22.412 1.00 87.00 191 LEU A CA 1
ATOM 1447 C C . LEU A 1 191 ? -10.534 -6.299 22.971 1.00 87.00 191 LEU A C 1
ATOM 1449 O O . LEU A 1 191 ? -11.268 -6.335 23.959 1.00 87.00 191 LEU A O 1
ATOM 1453 N N . LEU A 1 192 ? -10.272 -5.163 22.326 1.00 84.88 192 LEU A N 1
ATOM 1454 C CA . LEU A 1 192 ? -10.829 -3.869 22.713 1.00 84.88 192 LEU A CA 1
ATOM 1455 C C . LEU A 1 192 ? -12.350 -3.832 22.575 1.00 84.88 192 LEU A C 1
ATOM 1457 O O . LEU A 1 192 ? -13.039 -3.498 23.534 1.00 84.88 192 LEU A O 1
ATOM 1461 N N . ALA A 1 193 ? -12.890 -4.244 21.428 1.00 84.19 193 ALA A N 1
ATOM 1462 C CA . ALA A 1 193 ? -14.331 -4.304 21.211 1.00 84.19 193 ALA A CA 1
ATOM 1463 C C . ALA A 1 193 ? -15.028 -5.199 22.250 1.00 84.19 193 ALA A C 1
ATOM 1465 O O . ALA A 1 193 ? -16.018 -4.792 22.862 1.00 84.19 193 ALA A O 1
ATOM 1466 N N . GLY A 1 194 ? -14.476 -6.388 22.507 1.00 83.06 194 GLY A N 1
ATOM 1467 C CA . GLY A 1 194 ? -15.004 -7.320 23.499 1.00 83.06 194 GLY A CA 1
ATOM 1468 C C . GLY A 1 194 ? -14.961 -6.756 24.921 1.00 83.06 194 GLY A C 1
ATOM 1469 O O . GLY A 1 194 ? -15.965 -6.794 25.629 1.00 83.06 194 GLY A O 1
ATOM 1470 N N . THR A 1 195 ? -13.829 -6.180 25.337 1.00 79.25 195 THR A N 1
ATOM 1471 C CA . THR A 1 195 ? -13.662 -5.613 26.690 1.00 79.25 195 THR A CA 1
ATOM 1472 C C . THR A 1 195 ? -14.503 -4.358 26.921 1.00 79.25 195 THR A C 1
ATOM 1474 O O . THR A 1 195 ? -15.031 -4.182 28.021 1.00 79.25 195 THR A O 1
ATOM 1477 N N . MET A 1 196 ? -14.688 -3.517 25.897 1.00 77.88 196 MET A N 1
ATOM 1478 C CA . MET A 1 196 ? -15.576 -2.353 25.960 1.00 77.88 196 MET A CA 1
ATOM 1479 C C . MET A 1 196 ? -17.036 -2.781 26.129 1.00 77.88 196 MET A C 1
ATOM 1481 O O . MET A 1 196 ? -17.717 -2.274 27.017 1.00 77.88 196 MET A O 1
ATOM 1485 N N . VAL A 1 197 ? -17.512 -3.743 25.330 1.00 78.75 197 VAL A N 1
ATOM 1486 C CA . VAL A 1 197 ? -18.917 -4.192 25.352 1.00 78.75 197 VAL A CA 1
ATOM 1487 C C . VAL A 1 197 ? -19.253 -5.041 26.581 1.00 78.75 197 VAL A C 1
ATOM 1489 O O . VAL A 1 197 ? -20.383 -5.009 27.072 1.00 78.75 197 VAL A O 1
ATOM 1492 N N . ALA A 1 198 ? -18.270 -5.752 27.133 1.00 74.75 198 ALA A N 1
ATOM 1493 C CA . ALA A 1 198 ? -18.429 -6.533 28.354 1.00 74.75 198 ALA A CA 1
ATOM 1494 C C . ALA A 1 198 ? -18.636 -5.679 29.624 1.00 74.75 198 ALA A C 1
ATOM 1496 O O . ALA A 1 198 ? -18.892 -6.243 30.688 1.00 74.75 198 ALA A O 1
ATOM 1497 N N . ALA A 1 199 ? -18.539 -4.343 29.565 1.00 69.56 199 ALA A N 1
ATOM 1498 C CA . ALA A 1 199 ? -18.692 -3.511 30.758 1.00 69.56 199 ALA A CA 1
ATOM 1499 C C . ALA A 1 199 ? -20.133 -3.588 31.321 1.00 69.56 199 ALA A C 1
ATOM 1501 O O . ALA A 1 199 ? -21.087 -3.271 30.603 1.00 69.56 199 ALA A O 1
ATOM 1502 N N . PRO A 1 200 ? -20.326 -3.984 32.595 1.00 63.94 200 PRO A N 1
ATOM 1503 C CA . PRO A 1 200 ? -21.640 -4.136 33.206 1.00 63.94 200 PRO A CA 1
ATOM 1504 C C . PRO A 1 200 ? -22.401 -2.805 33.213 1.00 63.94 200 PRO A C 1
ATOM 1506 O O . PRO A 1 200 ? -21.812 -1.722 33.200 1.00 63.94 200 PRO A O 1
ATOM 1509 N N . ARG A 1 201 ? -23.737 -2.876 33.181 1.00 66.56 201 ARG A N 1
ATOM 1510 C CA . ARG A 1 201 ? -24.566 -1.694 33.456 1.00 66.56 201 ARG A CA 1
ATOM 1511 C C . ARG A 1 201 ? -24.507 -1.435 34.951 1.00 66.56 201 ARG A C 1
ATOM 1513 O O . ARG A 1 201 ? -24.911 -2.303 35.717 1.00 66.56 201 ARG A O 1
ATOM 1520 N N . THR A 1 202 ? -24.066 -0.248 35.342 1.00 62.66 202 THR A N 1
ATOM 1521 C CA . THR A 1 202 ? -24.120 0.178 36.738 1.00 62.66 202 THR A CA 1
ATOM 1522 C C . THR A 1 202 ? -25.581 0.269 37.167 1.00 62.66 202 THR A C 1
ATOM 1524 O O . THR A 1 202 ? -26.365 1.015 36.571 1.00 62.66 202 THR A O 1
ATOM 1527 N N . ALA A 1 203 ? -25.953 -0.489 38.199 1.00 53.16 203 ALA A N 1
ATOM 1528 C CA . ALA A 1 203 ? -27.336 -0.609 38.665 1.00 53.16 203 ALA A CA 1
ATOM 1529 C C . ALA A 1 203 ? -27.934 0.707 39.222 1.00 53.16 203 ALA A C 1
ATOM 1531 O O . ALA A 1 203 ? -29.143 0.785 39.414 1.00 53.16 203 ALA A O 1
ATOM 1532 N N . GLY A 1 204 ? -27.118 1.750 39.423 1.00 60.28 204 GLY A N 1
ATOM 1533 C CA . GLY A 1 204 ? -27.542 3.089 39.860 1.00 60.28 204 GLY A CA 1
ATOM 1534 C C . GLY A 1 204 ? -27.657 4.147 38.754 1.00 60.28 204 GLY A C 1
ATOM 1535 O O . GLY A 1 204 ? -28.134 5.246 39.019 1.00 60.28 204 GLY A O 1
ATOM 1536 N N . ASN A 1 205 ? -27.245 3.847 37.518 1.00 67.31 205 ASN A N 1
ATOM 1537 C CA . ASN A 1 205 ? -27.246 4.841 36.443 1.00 67.31 205 ASN A CA 1
ATOM 1538 C C . ASN A 1 205 ? -28.648 5.050 35.860 1.00 67.31 205 ASN A C 1
ATOM 1540 O O . ASN A 1 205 ? -29.403 4.102 35.617 1.00 67.31 205 ASN A O 1
ATOM 1544 N N . SER A 1 206 ? -28.965 6.299 35.526 1.00 71.44 206 SER A N 1
ATOM 1545 C CA . SER A 1 206 ? -30.198 6.637 34.821 1.00 71.44 206 SER A CA 1
ATOM 1546 C C . SER A 1 206 ? -30.274 5.937 33.455 1.00 71.44 206 SER A C 1
ATOM 1548 O O . SER A 1 206 ? -29.269 5.606 32.817 1.00 71.44 206 SER A O 1
ATOM 1550 N N . ARG A 1 207 ? -31.497 5.749 32.938 1.00 73.00 207 ARG A N 1
ATOM 1551 C CA . ARG A 1 207 ? -31.727 5.174 31.596 1.00 73.00 207 ARG A CA 1
ATOM 1552 C C . ARG A 1 207 ? -30.968 5.938 30.499 1.00 73.00 207 ARG A C 1
ATOM 1554 O O . ARG A 1 207 ? -30.525 5.327 29.532 1.00 73.00 207 ARG A O 1
ATOM 1561 N N . LYS A 1 208 ? -30.805 7.258 30.671 1.00 71.94 208 LYS A N 1
ATOM 1562 C CA . LYS A 1 208 ? -30.054 8.138 29.762 1.00 71.94 208 LYS A CA 1
ATOM 1563 C C . LYS A 1 208 ? -28.544 7.893 29.836 1.00 71.94 208 LYS A C 1
ATOM 1565 O O . LYS A 1 208 ? -27.902 7.837 28.795 1.00 71.94 208 LYS A O 1
ATOM 1570 N N . GLU A 1 209 ? -27.985 7.699 31.027 1.00 69.25 209 GLU A N 1
ATOM 1571 C CA . GLU A 1 209 ? -26.554 7.404 31.203 1.00 69.25 209 GLU A CA 1
ATOM 1572 C C . GLU A 1 209 ? -26.183 6.025 30.667 1.00 69.25 209 GLU A C 1
ATOM 1574 O O . GLU A 1 209 ? -25.185 5.887 29.967 1.00 69.25 209 GLU A O 1
ATOM 1579 N N . ASN A 1 210 ? -27.020 5.015 30.910 1.00 69.62 210 ASN A N 1
ATOM 1580 C CA . ASN A 1 210 ? -26.814 3.686 30.337 1.00 69.62 210 ASN A CA 1
ATOM 1581 C C . ASN A 1 210 ? -26.906 3.701 28.801 1.00 69.62 210 ASN A C 1
ATOM 1583 O O . ASN A 1 210 ? -26.101 3.051 28.139 1.00 69.62 210 ASN A O 1
ATOM 1587 N N . ALA A 1 211 ? -27.825 4.487 28.229 1.00 73.38 211 ALA A N 1
ATOM 1588 C CA . ALA A 1 211 ? -27.894 4.684 26.781 1.00 73.38 211 ALA A CA 1
ATOM 1589 C C . ALA A 1 211 ? -26.656 5.412 26.229 1.00 73.38 211 ALA A C 1
ATOM 1591 O O . ALA A 1 211 ? -26.158 5.043 25.170 1.00 73.38 211 ALA A O 1
ATOM 1592 N N . ALA A 1 212 ? -26.134 6.416 26.942 1.00 71.06 212 ALA A N 1
ATOM 1593 C CA . ALA A 1 212 ? -24.910 7.111 26.550 1.00 71.06 212 ALA A CA 1
ATOM 1594 C C . ALA A 1 212 ? -23.694 6.171 26.550 1.00 71.06 212 ALA A C 1
ATOM 1596 O O . ALA A 1 212 ? -22.901 6.199 25.614 1.00 71.06 212 ALA A O 1
ATOM 1597 N N . ILE A 1 213 ? -23.575 5.301 27.556 1.00 71.69 213 ILE A N 1
ATOM 1598 C CA . ILE A 1 213 ? -22.517 4.284 27.631 1.00 71.69 213 ILE A CA 1
ATOM 1599 C C . ILE A 1 213 ? -22.614 3.308 26.451 1.00 71.69 213 ILE A C 1
ATOM 1601 O O . ILE A 1 213 ? -21.610 3.055 25.790 1.00 71.69 213 ILE A O 1
ATOM 1605 N N . ASP A 1 214 ? -23.812 2.800 26.151 1.00 72.56 214 ASP A N 1
ATOM 1606 C CA . ASP A 1 214 ? -24.011 1.878 25.027 1.00 72.56 214 ASP A CA 1
ATOM 1607 C C . ASP A 1 214 ? -23.662 2.554 23.678 1.00 72.56 214 ASP A C 1
ATOM 1609 O O . ASP A 1 214 ? -22.996 1.950 22.838 1.00 72.56 214 ASP A O 1
ATOM 1613 N N . TRP A 1 215 ? -24.015 3.833 23.487 1.00 73.31 215 TRP A N 1
ATOM 1614 C CA . TRP A 1 215 ? -23.618 4.607 22.301 1.00 73.31 215 TRP A CA 1
ATOM 1615 C C . TRP A 1 215 ? -22.105 4.788 22.173 1.00 73.31 215 TRP A C 1
ATOM 1617 O O . TRP A 1 215 ? -21.562 4.694 21.074 1.00 73.31 215 TRP A O 1
ATOM 1627 N N . LEU A 1 216 ? -21.412 5.023 23.285 1.00 71.44 216 LEU A N 1
ATOM 1628 C CA . LEU A 1 216 ? -19.957 5.163 23.295 1.00 71.44 216 LEU A CA 1
ATOM 1629 C C . LEU A 1 216 ? -19.246 3.851 22.964 1.00 71.44 216 LEU A C 1
ATOM 1631 O O . LEU A 1 216 ? -18.231 3.872 22.270 1.00 71.44 216 LEU A O 1
ATOM 1635 N N . MET A 1 217 ? -19.788 2.713 23.402 1.00 75.31 217 MET A N 1
ATOM 1636 C CA . MET A 1 217 ? -19.281 1.398 23.001 1.00 75.31 217 MET A CA 1
ATOM 1637 C C . MET A 1 217 ? -19.408 1.199 21.489 1.00 75.31 217 MET A C 1
ATOM 1639 O O . MET A 1 217 ? -18.434 0.826 20.839 1.00 75.31 217 MET A O 1
ATOM 1643 N N . VAL A 1 218 ? -20.581 1.502 20.920 1.00 74.56 218 VAL A N 1
ATOM 1644 C CA . VAL A 1 218 ? -20.815 1.423 19.468 1.00 74.56 218 VAL A CA 1
ATOM 1645 C C . VAL A 1 218 ? -19.851 2.338 18.712 1.00 74.56 218 VAL A C 1
ATOM 1647 O O . VAL A 1 218 ? -19.232 1.902 17.742 1.00 74.56 218 VAL A O 1
ATOM 1650 N N . ALA A 1 219 ? -19.664 3.574 19.183 1.00 73.69 219 ALA A N 1
ATOM 1651 C CA . ALA A 1 219 ? -18.712 4.511 18.594 1.00 73.69 219 ALA A CA 1
ATOM 1652 C C . ALA A 1 219 ? -17.268 3.983 18.654 1.00 73.69 219 ALA A C 1
ATOM 1654 O O . ALA A 1 219 ? -16.548 4.069 17.664 1.00 73.69 219 ALA A O 1
ATOM 1655 N N . GLY A 1 220 ? -16.853 3.380 19.773 1.00 74.94 220 GLY A N 1
ATOM 1656 C CA . GLY A 1 220 ? -15.526 2.778 19.923 1.00 74.94 220 GLY A CA 1
ATOM 1657 C C . GLY A 1 220 ? -15.274 1.623 18.951 1.00 74.94 220 GLY A C 1
ATOM 1658 O O . GLY A 1 220 ? -14.246 1.597 18.276 1.00 74.94 220 GLY A O 1
ATOM 1659 N N . VAL A 1 221 ? -16.232 0.700 18.814 1.00 77.62 221 VAL A N 1
ATOM 1660 C CA . VAL A 1 221 ? -16.140 -0.412 17.850 1.00 77.62 221 VAL A CA 1
ATOM 1661 C C . VAL A 1 221 ? -16.098 0.108 16.411 1.00 77.62 221 VAL A C 1
ATOM 1663 O O . VAL A 1 221 ? -15.300 -0.377 15.604 1.00 77.62 221 VAL A O 1
ATOM 1666 N N . ALA A 1 222 ? -16.910 1.119 16.091 1.00 75.06 222 ALA A N 1
ATOM 1667 C CA . ALA A 1 222 ? -16.892 1.763 14.781 1.00 75.06 222 ALA A CA 1
ATOM 1668 C C . ALA A 1 222 ? -15.529 2.408 14.485 1.00 75.06 222 ALA A C 1
ATOM 1670 O O . ALA A 1 222 ? -14.991 2.214 13.400 1.00 75.06 222 ALA A O 1
ATOM 1671 N N . ILE A 1 223 ? -14.934 3.103 15.459 1.00 75.94 223 ILE A N 1
ATOM 1672 C CA . ILE A 1 223 ? -13.602 3.708 15.340 1.00 75.94 223 ILE A CA 1
ATOM 1673 C C . ILE A 1 223 ? -12.528 2.650 15.067 1.00 75.94 223 ILE A C 1
ATOM 1675 O O . ILE A 1 223 ? -11.769 2.796 14.112 1.00 75.94 223 ILE A O 1
ATOM 1679 N N . ILE A 1 224 ? -12.492 1.567 15.850 1.00 80.81 224 ILE A N 1
ATOM 1680 C CA . ILE A 1 224 ? -11.545 0.456 15.645 1.00 80.81 224 ILE A CA 1
ATOM 1681 C C . ILE A 1 224 ? -11.674 -0.091 14.219 1.00 80.81 224 ILE A C 1
ATOM 1683 O O . ILE A 1 224 ? -10.676 -0.251 13.517 1.00 80.81 224 ILE A O 1
ATOM 1687 N N . SER A 1 225 ? -12.911 -0.319 13.777 1.00 73.75 225 SER A N 1
ATOM 1688 C CA . SER A 1 225 ? -13.204 -0.861 12.448 1.00 73.75 225 SER A CA 1
ATOM 1689 C C . SER A 1 225 ? -12.776 0.095 11.328 1.00 73.75 225 SER A C 1
ATOM 1691 O O . SER A 1 225 ? -12.208 -0.341 10.330 1.00 73.75 225 SER A O 1
ATOM 1693 N N . LEU A 1 226 ? -12.989 1.405 11.498 1.00 76.69 226 LEU A N 1
ATOM 1694 C CA . LEU A 1 226 ? -12.556 2.431 10.543 1.00 76.69 226 LEU A CA 1
ATOM 1695 C C . LEU A 1 226 ? -11.031 2.512 10.438 1.00 76.69 226 LEU A C 1
ATOM 1697 O O . LEU A 1 226 ? -10.500 2.598 9.333 1.00 76.69 226 LEU A O 1
ATOM 1701 N N . THR A 1 227 ? -10.318 2.448 11.564 1.00 76.31 227 THR A N 1
ATOM 1702 C CA . THR A 1 227 ? -8.850 2.432 11.567 1.00 76.31 227 THR A CA 1
ATOM 1703 C C . THR A 1 227 ? -8.304 1.193 10.859 1.00 76.31 227 THR A C 1
ATOM 1705 O O . THR A 1 227 ? -7.394 1.306 10.040 1.00 76.31 227 THR A O 1
ATOM 1708 N N . GLN A 1 228 ? -8.876 0.015 11.130 1.00 77.75 228 GLN A N 1
ATOM 1709 C CA . GLN A 1 228 ? -8.503 -1.219 10.436 1.00 77.75 228 GLN A CA 1
ATOM 1710 C C . GLN A 1 228 ? -8.759 -1.109 8.935 1.00 77.75 228 GLN A C 1
ATOM 1712 O O . GLN A 1 228 ? -7.883 -1.434 8.139 1.00 77.75 228 GLN A O 1
ATOM 1717 N N . TRP A 1 229 ? -9.932 -0.606 8.546 1.00 75.44 229 TRP A N 1
ATOM 1718 C CA . TRP A 1 229 ? -10.296 -0.427 7.145 1.00 75.44 229 TRP A CA 1
ATOM 1719 C C . TRP A 1 229 ? -9.317 0.493 6.416 1.00 75.44 229 TRP A C 1
ATOM 1721 O O . TRP A 1 229 ? -8.839 0.131 5.344 1.00 75.44 229 TRP A O 1
ATOM 1731 N N . ALA A 1 230 ? -8.954 1.627 7.019 1.00 72.75 230 ALA A N 1
ATOM 1732 C CA . ALA A 1 230 ? -7.979 2.545 6.444 1.00 72.75 230 ALA A CA 1
ATOM 1733 C C . ALA A 1 230 ? -6.629 1.857 6.183 1.00 72.75 230 ALA A C 1
ATOM 1735 O O . ALA A 1 230 ? -6.112 1.943 5.075 1.00 72.75 230 ALA A O 1
ATOM 1736 N N . LEU A 1 231 ? -6.092 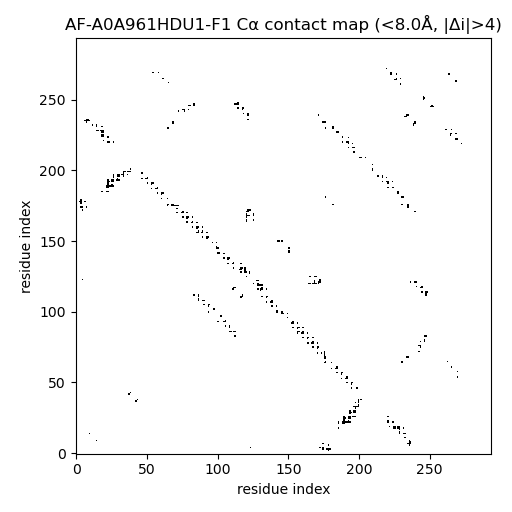1.113 7.155 1.00 77.06 231 LEU A N 1
ATOM 1737 C CA . LEU A 1 231 ? -4.820 0.395 6.990 1.00 77.06 231 LEU A CA 1
ATOM 1738 C C . LEU A 1 231 ? -4.880 -0.676 5.895 1.00 77.06 231 LEU A C 1
ATOM 1740 O O . LEU A 1 231 ? -3.913 -0.863 5.162 1.00 77.06 231 LEU A O 1
ATOM 1744 N N . TRP A 1 232 ? -6.017 -1.357 5.755 1.00 75.25 232 TRP A N 1
ATOM 1745 C CA . TRP A 1 232 ? -6.231 -2.325 4.683 1.00 75.25 232 TRP A CA 1
ATOM 1746 C C . TRP A 1 232 ? -6.305 -1.671 3.302 1.00 75.25 232 TRP A C 1
ATOM 1748 O O . TRP A 1 232 ? -5.719 -2.189 2.357 1.00 75.25 232 TRP A O 1
ATOM 1758 N N . VAL A 1 233 ? -7.002 -0.538 3.184 1.00 74.12 233 VAL A N 1
ATOM 1759 C CA . VAL A 1 233 ? -7.104 0.221 1.928 1.00 74.12 233 VAL A CA 1
ATOM 1760 C C . VAL A 1 233 ? -5.742 0.771 1.516 1.00 74.12 233 VAL A C 1
ATOM 1762 O O . VAL A 1 233 ? -5.366 0.628 0.356 1.00 74.12 233 VAL A O 1
ATOM 1765 N N . LEU A 1 234 ? -4.987 1.344 2.457 1.00 75.00 234 LEU A N 1
ATOM 1766 C CA . LEU A 1 234 ? -3.634 1.847 2.200 1.00 75.00 234 LEU A CA 1
ATOM 1767 C C . LEU A 1 234 ? -2.668 0.737 1.762 1.00 75.00 234 LEU A C 1
ATOM 1769 O O . LEU A 1 234 ? -1.743 0.989 1.007 1.00 75.00 234 LEU A O 1
ATOM 1773 N N . ASN A 1 235 ? -2.900 -0.501 2.195 1.00 75.50 235 ASN A N 1
ATOM 1774 C CA . ASN A 1 235 ? -2.085 -1.655 1.822 1.00 75.50 235 ASN A CA 1
ATOM 1775 C C . ASN A 1 235 ? -2.693 -2.460 0.654 1.00 75.50 235 ASN A C 1
ATOM 1777 O O . ASN A 1 235 ? -2.444 -3.660 0.548 1.00 75.50 235 ASN A O 1
ATOM 1781 N N . SER A 1 236 ? -3.549 -1.851 -0.174 1.00 76.44 236 SER A N 1
ATOM 1782 C CA . SER A 1 236 ? -4.218 -2.522 -1.298 1.00 76.44 236 SER A CA 1
ATOM 1783 C C . SER A 1 236 ? -3.537 -2.245 -2.638 1.00 76.44 236 SER A C 1
ATOM 1785 O O . SER A 1 236 ? -2.947 -1.183 -2.849 1.00 76.44 236 SER A O 1
ATOM 1787 N N . ARG A 1 237 ? -3.693 -3.178 -3.586 1.00 77.88 237 ARG A N 1
ATOM 1788 C CA . ARG A 1 237 ? -3.216 -3.022 -4.969 1.00 77.88 237 ARG A CA 1
ATOM 1789 C C . ARG A 1 237 ? -3.692 -1.732 -5.631 1.00 77.88 237 ARG A C 1
ATOM 1791 O O . ARG A 1 237 ? -2.899 -1.049 -6.272 1.00 77.88 237 ARG A O 1
ATOM 1798 N N . ASP A 1 238 ? -4.973 -1.412 -5.484 1.00 75.12 238 ASP A N 1
ATOM 1799 C CA . ASP A 1 238 ? -5.579 -0.247 -6.136 1.00 75.12 238 ASP A CA 1
ATOM 1800 C C . ASP A 1 238 ? -4.957 1.057 -5.627 1.00 75.12 238 ASP A C 1
ATOM 1802 O O . ASP A 1 238 ? -4.711 1.984 -6.400 1.00 75.12 238 ASP A O 1
ATOM 1806 N N . PHE A 1 239 ? -4.641 1.106 -4.332 1.00 77.06 239 PHE A N 1
ATOM 1807 C CA . PHE A 1 239 ? -3.957 2.240 -3.731 1.00 77.06 239 PHE A CA 1
ATOM 1808 C C . PHE A 1 239 ? -2.523 2.384 -4.252 1.00 77.06 239 PHE A C 1
ATOM 1810 O O . PHE A 1 239 ? -2.155 3.462 -4.718 1.00 77.06 239 PHE A O 1
ATOM 1817 N N . VAL A 1 240 ? -1.753 1.293 -4.272 1.00 79.50 240 VAL A N 1
ATOM 1818 C CA . VAL A 1 240 ? -0.390 1.267 -4.829 1.00 79.50 240 VAL A CA 1
ATOM 1819 C C . VAL A 1 240 ? -0.382 1.716 -6.295 1.00 79.50 240 VAL A C 1
ATOM 1821 O O . VAL A 1 240 ? 0.401 2.583 -6.674 1.00 79.50 240 VAL A O 1
ATOM 1824 N N . LEU A 1 241 ? -1.310 1.220 -7.120 1.00 80.00 241 LEU A N 1
ATOM 1825 C CA . LEU A 1 241 ? -1.457 1.670 -8.510 1.00 80.00 241 LEU A CA 1
ATOM 1826 C C . LEU A 1 241 ? -1.773 3.167 -8.605 1.00 80.00 241 LEU A C 1
ATOM 1828 O O . LEU A 1 241 ? -1.213 3.859 -9.455 1.00 80.00 241 LEU A O 1
ATOM 1832 N N . SER A 1 242 ? -2.626 3.688 -7.719 1.00 77.38 242 SER A N 1
ATOM 1833 C CA . SER A 1 242 ? -2.968 5.115 -7.687 1.00 77.38 242 SER A CA 1
ATOM 1834 C C . SER A 1 242 ? -1.797 6.031 -7.307 1.00 77.38 242 SER A C 1
ATOM 1836 O O . SER A 1 242 ? -1.860 7.226 -7.596 1.00 77.38 242 SER A O 1
ATOM 1838 N N . MET A 1 243 ? -0.744 5.487 -6.686 1.00 76.94 243 MET A N 1
ATOM 1839 C CA . MET A 1 243 ? 0.501 6.202 -6.386 1.00 76.94 243 MET A CA 1
ATOM 1840 C C . MET A 1 243 ? 1.501 6.153 -7.538 1.00 76.94 243 MET A C 1
ATOM 1842 O O . MET A 1 243 ? 2.179 7.140 -7.796 1.00 76.94 243 MET A O 1
ATOM 1846 N N . ILE A 1 244 ? 1.590 5.019 -8.234 1.00 82.44 244 ILE A N 1
ATOM 1847 C CA . ILE A 1 244 ? 2.579 4.814 -9.297 1.00 82.44 244 ILE A CA 1
ATOM 1848 C C . ILE A 1 244 ? 2.135 5.496 -10.596 1.00 82.44 244 ILE A C 1
ATOM 1850 O O . ILE A 1 244 ? 2.905 6.242 -11.190 1.00 82.44 244 ILE A O 1
ATOM 1854 N N . LEU A 1 245 ? 0.899 5.248 -11.046 1.00 83.12 245 LEU A N 1
ATOM 1855 C CA . LEU A 1 245 ? 0.430 5.645 -12.380 1.00 83.12 245 LEU A CA 1
ATOM 1856 C C . LEU A 1 245 ? 0.516 7.157 -12.679 1.00 83.12 245 LEU A C 1
ATOM 1858 O O . LEU A 1 245 ? 0.890 7.493 -13.803 1.00 83.12 245 LEU A O 1
ATOM 1862 N N . PRO A 1 246 ? 0.236 8.080 -11.733 1.00 82.44 246 PRO A N 1
ATOM 1863 C CA . PRO A 1 246 ? 0.358 9.518 -11.990 1.00 82.44 246 PRO A CA 1
ATOM 1864 C C . PRO A 1 246 ? 1.759 9.960 -12.437 1.00 82.44 246 PRO A C 1
ATOM 1866 O O . PRO A 1 246 ? 1.861 10.833 -13.301 1.00 82.44 246 PRO A O 1
ATOM 1869 N N . ASN A 1 247 ? 2.821 9.312 -11.933 1.00 78.19 247 ASN A N 1
ATOM 1870 C CA . ASN A 1 247 ? 4.209 9.617 -12.307 1.00 78.19 247 ASN A CA 1
ATOM 1871 C C . ASN A 1 247 ? 4.477 9.393 -13.806 1.00 78.19 247 ASN A C 1
ATOM 1873 O O . ASN A 1 247 ? 5.340 10.050 -14.375 1.00 78.19 247 ASN A O 1
ATOM 1877 N N . PHE A 1 248 ? 3.701 8.522 -14.455 1.00 80.25 248 PHE A N 1
ATOM 1878 C CA . PHE A 1 248 ? 3.824 8.197 -15.881 1.00 80.25 248 PHE A CA 1
ATOM 1879 C C . PHE A 1 248 ? 2.764 8.893 -16.747 1.00 80.25 248 PHE A C 1
ATOM 1881 O O . PHE A 1 248 ? 2.879 8.922 -17.969 1.00 80.25 248 PHE A O 1
ATOM 1888 N N . ALA A 1 249 ? 1.738 9.485 -16.126 1.00 73.38 249 ALA A N 1
ATOM 1889 C CA . ALA A 1 249 ? 0.696 10.261 -16.800 1.00 73.38 249 ALA A CA 1
ATOM 1890 C C . ALA A 1 249 ? 1.032 11.763 -16.917 1.00 73.38 249 ALA A C 1
ATOM 1892 O O . ALA A 1 249 ? 0.242 12.527 -17.468 1.00 73.38 249 ALA A O 1
ATOM 1893 N N . GLY A 1 250 ? 2.178 12.204 -16.380 1.00 63.31 250 GLY A N 1
ATOM 1894 C CA . GLY A 1 250 ? 2.539 13.625 -16.299 1.00 63.31 250 GLY A CA 1
ATOM 1895 C C . GLY A 1 250 ? 1.703 14.415 -15.283 1.00 63.31 250 GLY A C 1
ATOM 1896 O O . GLY A 1 250 ? 1.683 15.646 -15.318 1.00 63.31 250 GLY A O 1
ATOM 1897 N N . GLU A 1 251 ? 1.001 13.727 -14.377 1.00 64.19 251 GLU A N 1
ATOM 1898 C CA . GLU A 1 251 ? 0.186 14.350 -13.338 1.00 64.19 251 GLU A CA 1
ATOM 1899 C C . GLU A 1 251 ? 1.011 14.566 -12.062 1.00 64.19 251 GLU A C 1
ATOM 1901 O O . GLU A 1 251 ? 1.390 13.618 -11.376 1.00 64.19 251 GLU A O 1
ATOM 1906 N N . VAL A 1 252 ? 1.230 15.826 -11.675 1.00 54.38 252 VAL A N 1
ATOM 1907 C CA . VAL A 1 252 ? 1.816 16.158 -10.367 1.00 54.38 252 VAL A CA 1
ATOM 1908 C C . VAL A 1 252 ? 0.719 16.078 -9.303 1.00 54.38 252 VAL A C 1
ATOM 1910 O O . VAL A 1 252 ? -0.052 17.022 -9.120 1.00 54.38 252 VAL A O 1
ATOM 1913 N N . ARG A 1 253 ? 0.626 14.958 -8.580 1.00 54.44 253 ARG A N 1
ATOM 1914 C CA . ARG A 1 253 ? -0.253 14.854 -7.403 1.00 54.44 253 ARG A CA 1
ATOM 1915 C C . ARG A 1 253 ? 0.472 15.269 -6.130 1.00 54.44 253 ARG A C 1
ATOM 1917 O O . ARG A 1 253 ? 1.569 14.802 -5.841 1.00 54.44 253 ARG A O 1
ATOM 1924 N N . SER A 1 254 ? -0.186 16.087 -5.306 1.00 49.78 254 SER A N 1
ATOM 1925 C CA . SER A 1 254 ? 0.256 16.292 -3.929 1.00 49.78 254 SER A CA 1
ATOM 1926 C C . SER A 1 254 ? -0.143 15.075 -3.082 1.00 49.78 254 SER A C 1
ATOM 1928 O O . SER A 1 254 ? -1.303 14.878 -2.722 1.00 49.78 254 SER A O 1
ATOM 1930 N N . LEU A 1 255 ? 0.841 14.235 -2.753 1.00 53.22 255 LEU A N 1
ATOM 1931 C CA . LEU A 1 255 ? 0.697 13.094 -1.831 1.00 53.22 255 LEU A CA 1
ATOM 1932 C C . LEU A 1 255 ? 0.125 13.507 -0.458 1.00 53.22 255 LEU A C 1
ATOM 1934 O O . LEU A 1 255 ? -0.517 12.717 0.233 1.00 53.22 255 LEU A O 1
ATOM 1938 N N . THR A 1 256 ? 0.264 14.784 -0.098 1.00 52.47 256 THR A N 1
ATOM 1939 C CA . THR A 1 256 ? -0.125 15.348 1.194 1.00 52.47 256 THR A CA 1
ATOM 1940 C C . THR A 1 256 ? -1.624 15.281 1.490 1.00 52.47 256 THR A C 1
ATOM 1942 O O . THR A 1 256 ? -1.990 14.994 2.626 1.00 52.47 256 THR A O 1
ATOM 1945 N N . ALA A 1 257 ? -2.524 15.504 0.527 1.00 46.09 257 ALA A N 1
ATOM 1946 C CA . ALA A 1 257 ? -3.959 15.616 0.836 1.00 46.09 257 ALA A CA 1
ATOM 1947 C C . ALA A 1 257 ? -4.597 14.281 1.274 1.00 46.09 257 ALA A C 1
ATOM 1949 O O . ALA A 1 257 ? -5.412 14.245 2.202 1.00 46.09 257 ALA A O 1
ATOM 1950 N N . LEU A 1 258 ? -4.196 13.179 0.635 1.00 50.31 258 LEU A N 1
ATOM 1951 C CA . LEU A 1 258 ? -4.683 11.831 0.935 1.00 50.31 258 LEU A CA 1
ATOM 1952 C C . LEU A 1 258 ? -4.043 11.285 2.226 1.00 50.31 258 LEU A C 1
ATOM 1954 O O . LEU A 1 258 ? -4.719 10.700 3.071 1.00 50.31 258 LEU A O 1
ATOM 1958 N N . 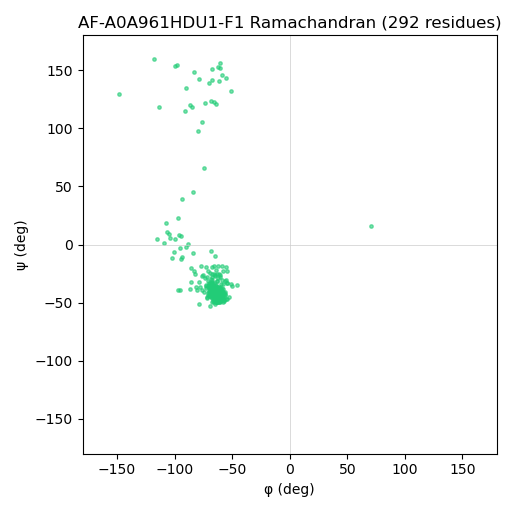GLN A 1 259 ? -2.751 11.565 2.425 1.00 53.56 259 GLN A N 1
ATOM 1959 C CA . GLN A 1 259 ? -2.006 11.182 3.626 1.00 53.56 259 GLN A CA 1
ATOM 1960 C C . GLN A 1 259 ? -2.525 11.901 4.884 1.00 53.56 259 GLN A C 1
ATOM 1962 O O . GLN A 1 259 ? -2.689 11.267 5.927 1.00 53.56 259 GLN A O 1
ATOM 1967 N N . PHE A 1 260 ? -2.871 13.193 4.795 1.00 51.56 260 PHE A N 1
ATOM 1968 C CA . PHE A 1 260 ? -3.426 13.953 5.926 1.00 51.56 260 PHE A CA 1
ATOM 1969 C C . PHE A 1 260 ? -4.822 13.490 6.345 1.00 51.56 260 PHE A C 1
ATOM 1971 O O . PHE A 1 260 ? -5.132 13.470 7.537 1.00 51.56 260 PHE A O 1
ATOM 1978 N N . SER A 1 261 ? -5.676 13.120 5.391 1.00 50.66 261 SER A N 1
ATOM 1979 C CA . SER A 1 261 ? -7.047 12.695 5.690 1.00 50.66 261 SER A CA 1
ATOM 1980 C C . SER A 1 261 ? -7.084 11.303 6.328 1.00 50.66 261 SER A C 1
ATOM 1982 O O . SER A 1 261 ? -7.843 11.090 7.278 1.00 50.66 261 SER A O 1
ATOM 1984 N N . VAL A 1 262 ? -6.197 10.391 5.913 1.00 52.88 262 VAL A N 1
ATOM 1985 C CA . VAL A 1 262 ? -6.062 9.081 6.564 1.00 52.88 262 VAL A CA 1
ATOM 1986 C C . VAL A 1 262 ? -5.349 9.184 7.915 1.00 52.88 262 VAL A C 1
ATOM 1988 O O . VAL A 1 262 ? -5.825 8.606 8.889 1.00 52.88 262 VAL A O 1
ATOM 1991 N N . PHE A 1 263 ? -4.289 9.991 8.036 1.00 55.38 263 PHE A N 1
ATOM 1992 C CA . PHE A 1 263 ? -3.639 10.259 9.326 1.00 55.38 263 PHE A CA 1
ATOM 1993 C C . PHE A 1 263 ? -4.606 10.894 10.334 1.00 55.38 263 PHE A C 1
ATOM 1995 O O . PHE A 1 263 ? -4.684 10.461 11.483 1.00 55.38 263 PHE A O 1
ATOM 2002 N N . GLY A 1 264 ? -5.405 11.870 9.891 1.00 53.06 264 GLY A N 1
ATOM 2003 C CA . GLY A 1 264 ? -6.449 12.489 10.700 1.00 53.06 264 GLY A CA 1
ATOM 2004 C C . GLY A 1 264 ? -7.452 11.460 11.220 1.00 53.06 264 GLY A C 1
ATOM 2005 O O . GLY A 1 264 ? -7.702 11.411 12.420 1.00 53.06 264 GLY A O 1
ATOM 2006 N N . ALA A 1 265 ? -7.965 10.581 10.356 1.00 54.25 265 ALA A N 1
ATOM 2007 C CA . ALA A 1 265 ? -8.900 9.530 10.759 1.00 54.25 265 ALA A CA 1
ATOM 2008 C C . ALA A 1 265 ? -8.269 8.487 11.705 1.00 54.25 265 ALA A C 1
ATOM 2010 O O . ALA A 1 265 ? -8.924 8.022 12.638 1.00 54.25 265 ALA A O 1
ATOM 2011 N N . VAL A 1 266 ? -6.998 8.137 11.494 1.00 54.09 266 VAL A N 1
ATOM 2012 C CA . VAL A 1 266 ? -6.285 7.101 12.257 1.00 54.09 266 VAL A CA 1
ATOM 2013 C C . VAL A 1 266 ? -5.800 7.603 13.624 1.00 54.09 266 VAL A C 1
ATOM 2015 O O . VAL A 1 266 ? -5.791 6.827 14.577 1.00 54.09 266 VAL A O 1
ATOM 2018 N N . VAL A 1 267 ? -5.452 8.887 13.759 1.00 55.97 267 VAL A N 1
ATOM 2019 C CA . VAL A 1 267 ? -4.911 9.471 15.004 1.00 55.97 267 VAL A CA 1
ATOM 2020 C C . VAL A 1 267 ? -5.978 10.170 15.849 1.00 55.97 267 VAL A C 1
ATOM 2022 O O . VAL A 1 267 ? -5.973 10.030 17.074 1.00 55.97 267 VAL A O 1
ATOM 2025 N N . LEU A 1 268 ? -6.934 10.888 15.244 1.00 55.28 268 LEU A N 1
ATOM 2026 C CA . LEU A 1 268 ? -7.978 11.581 16.018 1.00 55.28 268 LEU A CA 1
ATOM 2027 C C . LEU A 1 268 ? -8.972 10.607 16.650 1.00 55.28 268 LEU A C 1
ATOM 2029 O O . LEU A 1 268 ? -9.500 10.887 17.726 1.00 55.28 268 LEU A O 1
ATOM 2033 N N . ALA A 1 269 ? -9.226 9.463 16.017 1.00 56.88 269 ALA A N 1
ATOM 2034 C CA . ALA A 1 269 ? -10.247 8.538 16.484 1.00 56.88 269 ALA A CA 1
ATOM 2035 C C . ALA A 1 269 ? -9.864 7.813 17.801 1.00 56.88 269 ALA A C 1
ATOM 2037 O O . ALA A 1 269 ? -10.684 7.806 18.725 1.00 56.88 269 ALA A O 1
ATOM 2038 N N . PRO A 1 270 ? -8.625 7.306 17.989 1.00 55.16 270 PRO A N 1
ATOM 2039 C CA . PRO A 1 270 ? -8.166 6.802 19.286 1.00 55.16 270 PRO A CA 1
ATOM 2040 C C . PRO A 1 270 ? -8.108 7.888 20.369 1.00 55.16 270 PRO A C 1
ATOM 2042 O O . PRO A 1 270 ? -8.501 7.636 21.509 1.00 55.16 270 PRO A O 1
ATOM 2045 N N . LEU A 1 271 ? -7.682 9.111 20.022 1.00 54.25 271 LEU A N 1
ATOM 2046 C CA . LEU A 1 271 ? -7.619 10.241 20.960 1.00 54.25 271 LEU A CA 1
ATOM 2047 C C . LEU A 1 271 ? -9.007 10.660 21.463 1.00 54.25 271 LEU A C 1
ATOM 2049 O O . LEU A 1 271 ? -9.172 10.926 22.653 1.00 54.25 271 LEU A O 1
ATOM 2053 N N . LEU A 1 272 ? -10.020 10.652 20.592 1.00 56.84 272 LEU A N 1
ATOM 2054 C CA . LEU A 1 272 ? -11.416 10.844 20.988 1.00 56.84 272 LEU A CA 1
ATOM 2055 C C . LEU A 1 272 ? -11.894 9.724 21.923 1.00 56.84 272 LEU A C 1
ATOM 2057 O O . LEU A 1 272 ? -12.554 10.010 22.922 1.00 56.84 272 LEU A O 1
ATOM 2061 N N . GLY A 1 273 ? -11.510 8.471 21.662 1.00 54.31 273 GLY A N 1
ATOM 2062 C CA . GLY A 1 273 ? -11.801 7.339 22.548 1.00 54.31 273 GLY A CA 1
ATOM 2063 C C . GLY A 1 273 ? -11.203 7.502 23.953 1.00 54.31 273 GLY A C 1
ATOM 2064 O O . GLY A 1 273 ? -11.894 7.291 24.952 1.00 54.31 273 GLY A O 1
ATOM 2065 N N . VAL A 1 274 ? -9.948 7.952 24.042 1.00 57.53 274 VAL A N 1
ATOM 2066 C CA . VAL A 1 274 ? -9.260 8.230 25.316 1.00 57.53 274 VAL A CA 1
ATOM 2067 C C . VAL A 1 274 ? -9.885 9.420 26.046 1.00 57.53 274 VAL A C 1
ATOM 2069 O O . VAL A 1 274 ? -10.168 9.323 27.239 1.00 57.53 274 VAL A O 1
ATOM 2072 N N . ALA A 1 275 ? -10.161 10.524 25.346 1.00 55.75 275 ALA A N 1
ATOM 2073 C CA . ALA A 1 275 ? -10.781 11.712 25.936 1.00 55.75 275 ALA A CA 1
ATOM 2074 C C . ALA A 1 275 ? -12.169 11.408 26.525 1.00 55.75 275 ALA A C 1
ATOM 2076 O O . ALA A 1 275 ? -12.537 11.926 27.582 1.00 55.75 275 ALA A O 1
ATOM 2077 N N . VAL A 1 276 ? -12.927 10.524 25.873 1.00 55.91 276 VAL A N 1
ATOM 2078 C CA . VAL A 1 276 ? -14.208 10.037 26.384 1.00 55.91 276 VAL A CA 1
ATOM 2079 C C . VAL A 1 276 ? -14.012 9.183 27.636 1.00 55.91 276 VAL A C 1
ATOM 2081 O O . VAL A 1 276 ? -14.677 9.437 28.638 1.00 55.91 276 VAL A O 1
ATOM 2084 N N . LEU A 1 277 ? -13.098 8.206 27.621 1.00 52.97 277 LEU A N 1
ATOM 2085 C CA . LEU A 1 277 ? -12.842 7.334 28.777 1.00 52.97 277 LEU A CA 1
ATOM 2086 C C . LEU A 1 277 ? -12.379 8.124 30.012 1.00 52.97 277 LEU A C 1
ATOM 2088 O O . LEU A 1 277 ? -12.885 7.897 31.112 1.00 52.97 277 LEU A O 1
ATOM 2092 N N . LEU A 1 278 ? -11.495 9.108 29.824 1.00 55.47 278 LEU A N 1
ATOM 2093 C CA . LEU A 1 278 ? -11.013 9.989 30.893 1.00 55.47 278 LEU A CA 1
ATOM 2094 C C . LEU A 1 278 ? -12.127 10.864 31.486 1.00 55.47 278 LEU A C 1
ATOM 2096 O O . LEU A 1 278 ? -12.160 11.101 32.693 1.00 55.47 278 LEU A O 1
ATOM 2100 N N . ARG A 1 279 ? -13.091 11.307 30.670 1.00 55.03 279 ARG A N 1
ATOM 2101 C CA . ARG A 1 279 ? -14.239 12.094 31.152 1.00 55.03 279 ARG A CA 1
ATOM 2102 C C . ARG A 1 279 ? -15.181 11.289 32.054 1.00 55.03 279 ARG A C 1
ATOM 2104 O O . ARG A 1 279 ? -15.881 11.880 32.875 1.00 55.03 279 ARG A O 1
ATOM 2111 N N . PHE A 1 280 ? -15.221 9.964 31.915 1.00 52.34 280 PHE A N 1
ATOM 2112 C CA . PHE A 1 280 ? -16.014 9.102 32.795 1.00 52.34 280 PHE A CA 1
ATOM 2113 C C . PHE A 1 280 ? -15.268 8.713 34.070 1.00 52.34 280 PHE A C 1
ATOM 2115 O O . PHE A 1 280 ? -15.911 8.605 35.113 1.00 52.34 280 PHE A O 1
ATOM 2122 N N . SER A 1 281 ? -13.939 8.562 34.028 1.00 51.97 281 SER A N 1
ATOM 2123 C CA . SER A 1 281 ? -13.174 8.320 35.257 1.00 51.97 281 SER A CA 1
ATOM 2124 C C . SER A 1 281 ? -13.183 9.546 36.176 1.00 51.97 281 SER A C 1
ATOM 2126 O O . SER A 1 281 ? -13.322 9.388 37.384 1.00 51.97 281 SER A O 1
ATOM 2128 N N . SER A 1 282 ? -13.124 10.765 35.621 1.00 48.72 282 SER A N 1
ATOM 2129 C CA . SER A 1 282 ? -13.124 11.999 36.424 1.00 48.72 282 SER A CA 1
ATOM 2130 C C . SER A 1 282 ? -14.472 12.325 37.073 1.00 48.72 282 SER A C 1
ATOM 2132 O O . SER A 1 282 ? -14.509 12.945 38.133 1.00 48.72 282 SER A O 1
ATOM 2134 N N . ARG A 1 283 ? -15.589 11.890 36.472 1.00 50.88 283 ARG A N 1
ATOM 2135 C CA . ARG A 1 283 ? -16.933 12.073 37.048 1.00 50.88 283 ARG A CA 1
ATOM 2136 C C . ARG A 1 283 ? -17.232 11.137 38.215 1.00 50.88 283 ARG A C 1
ATOM 2138 O O . ARG A 1 283 ? -18.059 11.485 39.046 1.00 50.88 283 ARG A O 1
ATOM 2145 N N . ARG A 1 284 ? -16.583 9.970 38.275 1.00 50.09 284 ARG A N 1
ATOM 2146 C CA . ARG A 1 284 ? -16.736 9.041 39.404 1.00 50.09 284 ARG A CA 1
ATOM 2147 C C . ARG A 1 284 ? -16.050 9.563 40.663 1.00 50.09 284 ARG A C 1
ATOM 2149 O O . ARG A 1 284 ? -16.699 9.611 41.697 1.00 50.09 284 ARG A O 1
ATOM 2156 N N . SER A 1 285 ? -14.816 10.069 40.557 1.00 47.22 285 SER A N 1
ATOM 2157 C CA . SER A 1 285 ? -14.105 10.593 41.737 1.00 47.22 285 SER A CA 1
ATOM 2158 C C . SER A 1 285 ? -14.834 11.775 42.383 1.00 47.22 285 SER A C 1
ATOM 2160 O O . SER A 1 285 ? -14.904 11.870 43.598 1.00 47.22 285 SER A O 1
ATOM 2162 N N . THR A 1 286 ? -15.454 12.641 41.576 1.00 48.47 286 THR A N 1
ATOM 2163 C CA . THR A 1 286 ? -16.219 13.788 42.088 1.00 48.47 286 THR A CA 1
ATOM 2164 C C . THR A 1 286 ? -17.533 13.396 42.761 1.00 48.47 286 THR A C 1
ATOM 2166 O O . THR A 1 286 ? -18.043 14.170 43.561 1.00 48.47 286 THR A O 1
ATOM 2169 N N . GLN A 1 287 ? -18.100 12.229 42.450 1.00 49.03 287 GLN A N 1
ATOM 2170 C CA . GLN A 1 287 ? -19.309 11.735 43.114 1.00 49.03 287 GLN A CA 1
ATOM 2171 C C . GLN A 1 287 ? -18.985 11.070 44.456 1.00 49.03 287 GLN A C 1
ATOM 2173 O O . GLN A 1 287 ? -19.733 11.251 45.416 1.00 49.03 287 GLN A O 1
ATOM 2178 N N . ASP A 1 288 ? -17.853 10.369 44.531 1.00 46.72 288 ASP A N 1
ATOM 2179 C CA . ASP A 1 288 ? -17.376 9.733 45.760 1.00 46.72 288 ASP A CA 1
ATOM 2180 C C . ASP A 1 288 ? -16.890 10.776 46.788 1.00 46.72 288 ASP A C 1
ATOM 2182 O O . ASP A 1 288 ? -17.175 10.643 47.977 1.00 46.72 288 ASP A O 1
ATOM 2186 N N . ASP A 1 289 ? -16.266 11.874 46.337 1.00 46.91 289 ASP A N 1
ATOM 2187 C CA . ASP A 1 289 ? -15.834 12.981 47.209 1.00 46.91 289 ASP A CA 1
ATOM 2188 C C . ASP A 1 289 ? -17.010 13.767 47.822 1.00 46.91 289 ASP A C 1
ATOM 2190 O O . ASP A 1 289 ? -16.904 14.288 48.931 1.00 46.91 289 ASP A O 1
ATOM 2194 N N . VAL A 1 290 ? -18.146 13.855 47.121 1.00 49.97 290 VAL A N 1
ATOM 2195 C CA . VAL A 1 290 ? -19.353 14.528 47.637 1.00 49.97 290 VAL A CA 1
ATOM 2196 C C . VAL A 1 290 ? -20.087 13.636 48.640 1.00 49.97 290 VAL A C 1
ATOM 2198 O O . VAL A 1 290 ? -20.568 14.133 49.650 1.00 49.97 290 VAL A O 1
ATOM 2201 N N . ALA A 1 291 ? -20.113 12.319 48.419 1.00 47.94 291 ALA A N 1
ATOM 2202 C CA . ALA A 1 291 ? -20.724 11.369 49.351 1.00 47.94 291 ALA A CA 1
ATOM 2203 C C . ALA A 1 291 ? -19.909 11.156 50.643 1.00 47.94 291 ALA A C 1
ATOM 2205 O O . ALA A 1 291 ? -20.458 10.684 51.632 1.00 47.94 291 ALA A O 1
ATOM 2206 N N . ALA A 1 292 ? -18.613 11.486 50.648 1.00 49.34 292 ALA A N 1
ATOM 2207 C CA . ALA A 1 292 ? -17.754 11.411 51.833 1.00 49.34 292 ALA A CA 1
ATOM 2208 C C . ALA A 1 292 ? -17.841 12.652 52.748 1.00 49.34 292 ALA A C 1
ATOM 2210 O O . ALA A 1 292 ? -17.250 12.656 53.832 1.00 49.34 292 ALA A O 1
ATOM 2211 N N . HIS A 1 293 ? -18.544 13.705 52.316 1.00 47.81 293 HIS A N 1
ATOM 2212 C CA . HIS A 1 293 ? -18.676 14.974 53.039 1.00 47.81 293 HIS A CA 1
ATOM 2213 C C . HIS A 1 293 ? -20.102 15.306 53.510 1.00 47.81 293 HIS A C 1
ATOM 2215 O O . HIS A 1 293 ? -20.283 16.360 54.125 1.00 47.81 293 HIS A O 1
ATOM 2221 N N . ASP A 1 294 ? -21.055 14.394 53.308 1.00 42.66 294 ASP A N 1
ATOM 2222 C CA . ASP A 1 294 ? -22.395 14.395 53.918 1.00 42.66 294 ASP A CA 1
ATOM 2223 C C . ASP A 1 294 ? -22.500 13.303 55.002 1.00 42.66 294 ASP A C 1
ATOM 2225 O O . ASP A 1 294 ? -23.170 13.551 56.033 1.00 42.66 294 ASP A O 1
#

Foldseek 3Di:
DPPQQPLQADDLVVLLCLLQVLLVVLLVVLQVVLVVDDPDPVSVVVLVVLLVVLLVVLLVLLVVLLVLLVVLLVLLLVLLVQLVVLLVVLLVLCVVQVVQFDPCLNVLSLQCLDLLLLLLLLDPDPVRSVSNVVSLVVNCVRCVRGDPVSCVSSVVSSVSSVVSSNSNSVSSSDQSGGVVSLVVLSVSSSSNLSSLSSHHDDPPDDPVVSVVSVVLSVLSSVLSSLSSSLSSVSRHSVNSSVSNSCSSVVHDDDPPPVSVVSCCSNPVSSVVNVVVVVVVVVVVVVVVVVVVVD

Secondary structure (DSSP, 8-state):
--HHHHTTTS-HHHHHHHHHHHHHHHHHHHHHHTTTS---HHHHHHHHHHHHHHHHHHHHHHHHHHHHHHHHHHHHHHHHHHHHHHHHHHHHHHHHTGGGS-TTHHHHHHHTTSHHHHHHTTSSSGGG-HHHHHHHHHHHHHTTTS-HHHHHHHHHHHHHHHHHHHHHHHHHTS-SS-HHHHHHHHHHHHHHHHHHHTPPPPTTS-HHHHHHHHHHHHHHHHHHHHHHHHHHHHTSHHHHHHHHHHHHHT----HHHHHHHHHHHHHHHHHHHHHHHHHHHHHHHHHHHHHT--

Mean predicted aligned error: 10.53 Å

Radius of gyration: 27.41 Å; Cα contacts (8 Å, |Δi|>4): 287; chains: 1; bounding box: 61×33×92 Å

pLDDT: mean 76.3, std 14.07, range [38.5, 95.81]

Solvent-accessible surface area (backbone atoms only — not comparable to full-atom values): 15523 Å² total; per-residue (Å²): 134,73,70,56,63,59,64,31,71,52,54,71,69,56,41,45,46,67,22,40,46,54,28,50,51,30,24,60,64,22,46,71,50,17,80,76,52,72,91,43,68,69,52,53,50,54,46,51,52,49,50,54,50,41,50,52,52,42,51,49,54,50,52,53,38,53,54,38,33,54,53,41,54,50,52,33,49,52,25,47,52,48,23,54,50,29,49,49,53,33,46,54,50,45,58,78,40,44,93,63,41,56,95,57,49,65,60,43,55,52,46,60,54,33,65,68,25,53,55,31,34,62,43,101,42,90,91,66,30,60,53,41,53,49,38,50,51,55,41,53,61,59,46,64,83,30,56,70,72,56,40,56,54,46,47,54,34,44,55,49,22,53,52,25,44,53,48,26,22,49,41,57,63,50,62,34,50,54,48,69,55,56,51,48,51,50,53,41,36,19,51,44,23,20,59,56,42,32,55,55,81,64,92,82,59,52,76,65,55,53,50,51,51,53,49,50,40,53,50,49,42,50,43,48,20,50,40,43,29,51,57,47,50,68,45,21,53,70,46,52,48,65,63,51,49,35,75,64,69,78,47,89,74,72,68,60,66,63,51,50,55,50,48,47,56,55,52,50,46,58,51,52,52,49,56,53,53,52,58,55,56,56,55,50,55,59,52,54,59,54,66,73,74,113

=== Feature glossary ===
Feature key, reading from the visual/contextual features back to the raw sequence:

Rendered structure images. Structure images are PyMOL renders from six orthogonal camera directions. Cartoon representation draws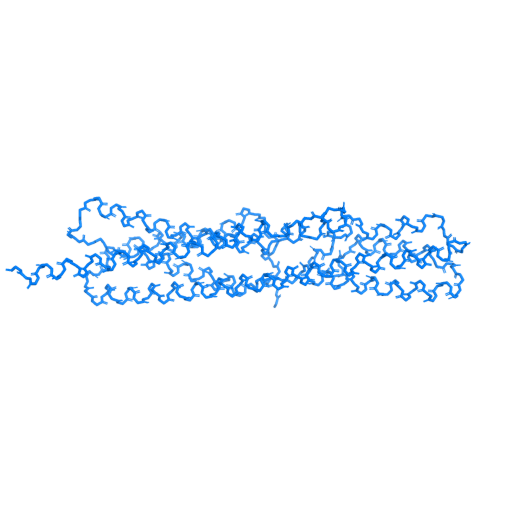 helices as coils and strands as arrows; sticks shows the backbone as bonds; surface shows the solvent-excluded envelope. Rainbow coloring maps sequence position to hue (blue→red, N→C); chain coloring assigns a distinct color per polypeptide.

Contact-map, Ramachandran, and PAE plots. Three diagnostic plots accompany the record. The Cα contact map visualizes the tertiary structure as a 2D adjacency matrix (8 Å cutoff, sequence-local contacts suppressed). The Ramachandran plot shows the distribution of backbone (φ, ψ) torsions, with points in the α and β basins reflecting secondary structure content. The PAE plot shows AlphaFold's inter-residue confidence as a color matrix.

InterPro / GO / CATH / organism. The annotation block draws on four external resources. InterPro: which protein families and domains the sequence belongs to. GO: standardized terms for what the protein does, what process it participates in, and where in the cell it acts. CATH: which structural fold it has in the CATH hierarchy. Organism: the species of origin.

Nearest PDB structures. Structural nearest neighbors (via Foldseek easy-search vs the PDB). Reported per hit: target PDB id, E-value, and alignment TM-score. A TM-score above ~0.5 is the conventional threshold for 'same fold'.

Predicted aligned error. Predicted aligned error is AlphaFold's pairwise confidence. Unlike pLDDT (per-residue), PAE is per-residue-pair and captures whether two parts of the structure are correctly placed relative to each other. Units are ångströms of expected positional error.

Solvent-accessible surface area. SASA measures how much of the protein is reachable by solvent. It is computed by rolling a water-sized probe over the atomic surface and summing the exposed area (Å²). Per-residue SASA distinguishes core (buried, low SASA) from surface (exposed, high SASA) residues; total SASA is a whole-molecule size measure.

B-factor. Crystallographic B-factors measure how much each atom's electron density is smeared out, in Å². They rise in mobile loops and surface residues and fall in the buried interior. In AlphaFold models this column is repurposed to hold pLDDT instead.

pLDDT. For AlphaFold models, the 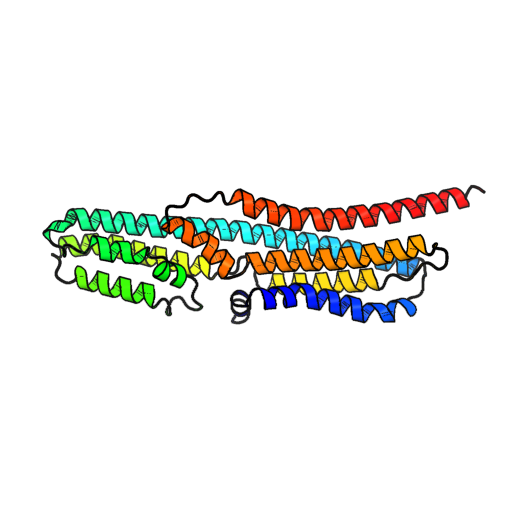B-factor field carries pLDDT — the model's own estimate of local accuracy on a 0–100 scale. Regions with pLDDT<50 should be treated as essentially unmodeled; they often correspond to intrinsically disordered segments.

Backbone torsions (φ/ψ). φ (phi) and ψ (psi) are the two rotatable backbone dihedrals per residue: φ is the C(i-1)–N–Cα–C torsion, ψ is the N–Cα–C–N(i+1) torsion, both in degrees on (−180°, 180°]. α-helical residues cluster near (−60°, −45°); β-strand residues near (−120°, +130°). A Ramachandran plot is simply a scatter of (φ, ψ) for every residue.

Radius of gyration, Cα contacts, bounding box. Radius of gyration (Rg) is the root-mean-square distance of Cα atoms from their centroid — a single number for overall size and compactness. A globular domain of N residues has Rg ≈ 2.2·N^0.38 Å; an extended or disordered chain has a much larger Rg. The Cα contact count is the number of residue pairs whose Cα atoms are within 8 Å and are more than four positions apart in sequence — a standard proxy for tertiary packing density. The bounding box is the smallest axis-aligned box enclosing all Cα atoms.

Secondary structure (3-state, P-SEA). Three-state secondary structure (P-SEA) collapses the eight DSSP classes into helix (a), strand (b), and coil (c). P-SEA assigns these from Cα geometry alone — distances and angles — without requiring backbone oxygens, so it works on any Cα trace.

Secondary structure (8-state, DSSP). Secondary structure is the local, repeating backbone conformation. DSSP classifies it into eight states by reading the hydrogen-bond network: three helix types (H, G, I), two β types (E, B), two non-regular types (T, S), and unstructured coil (-).

Foldseek 3Di. The Foldseek 3Di string encodes local tertiary geometry as a 20-letter alphabet — one character per residue — derived from the relative positions of nearby Cα atoms. Unlike the amino-acid sequence, 3Di is a direct function of the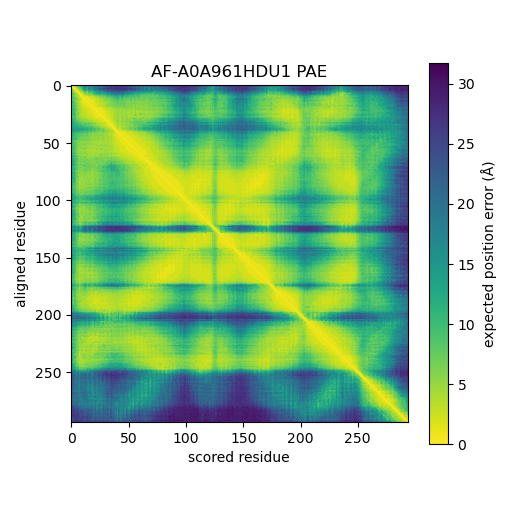 3D structure, so two proteins with the same fold have similar 3Di strings even at low sequence identity.

mmCIF coordinates. Structure coordinates are given as an mmCIF _atom_site loop: one row per atom with element, residue name, chain id, sequence number, and x/y/z position in Å. Only the four main-chain atoms per residue are included here; side chains are omitted to keep the record compact.

Sequence. This is the polypeptide sequence — one letter per residue, N-terminus first. Length ranges from a few dozen residues for small domains to over a thousand for large multi-domain proteins.